Protein AF-A0A834ZSM8-F1 (afdb_monomer)

Radius of gyration: 20.89 Å; Cα contacts (8 Å, |Δi|>4): 454; chains: 1; bounding box: 54×62×53 Å

Secondary structure (DSSP, 8-state):
--------------TT---EE--SS--EEPPPHHHHT-TT--EEE--SSEEEEPPPS---TT--EEE--SSEEEEPPPTT--TT-EEE--SSEE---HHHHHHSTTGGGGSTT--SS-SS--BS---EEETS--EE-TT-PEEEEE-----SEEEEE-TTSSEEEEEE---TT-SS--SEEE--SPPTT-S-GGGGSEEE--SSEEEEEE-SBPSS-----------SSPPGGG--GGGG-------EETTTEE----

Sequence (258 aa):
MHTLVISFLHLYFSLIYFCRDLSFNNLTGPIPSSLINLVYLSHLFLGNNSLSGTLPSQKSPTLLNIDLSYNELSGIFPSWVTPNSQWNLVGNNFIFDSSNISVLPGLNCLQKNFPCNRDYPLYANFSIKCGGKDMRSSEGVMFEADNSTLGPASYYLVNSDKWAVSNVGLFADRSHVAYIETTFAQIDNTLNSEFFQTSRLSPGSLRYYGLGLQNGFYTVNLYFAETRFDDRSSLTWQSLGRRVFDIYIQVSNKICQD

Foldseek 3Di:
DDDDDPPDPDPCPVPLPPPAAPAQDADEEADDQCVQQPQSAQEHHHAHYAYEEEDDLDGHPNHQAYEHAQYAYEEEDHPVQAAPRNYAHFAYHYDDDPVVCVGPPPSCQRYHPRPPLPPAQPDADAAALACADWDADPVRDIHHYPVDFHDAFDKDQDPVNFKIKTAHDDDPPDPDDDQKDAAPDQDPPDPPSVSVRIHGHHPPDMDMGGHSHDPDDDDDDDDDDDRFADDVVVVDPSNVDDDDDWDDDPPPDTDDDD

Nearest PDB structures (foldseek):
  8ikw-assembly1_A  TM=8.526E-01  e=2.674E-03  Phaseolus vulgaris
  5y9w-assembly1_A  TM=7.772E-01  e=3.352E-03  Arabidopsis thaliana
  5xjx-assembly4_D  TM=8.083E-01  e=4.978E-03  Arabidopsis thaliana
  6s6q-assembly2_B  TM=6.244E-01  e=1.726E-02  Arabidopsis thaliana
  5xjo-assembly2_D  TM=5.378E-01  e=8.760E-03  Arabidopsis thaliana

pLDDT: mean 82.23, std 17.95, range [23.41, 98.25]

InterPro domains:
  IPR001611 Leucine-rich repeat [PF00560] (21-38)
  IPR001611 Leucine-rich repeat [PF00560] (63-81)
  IPR021720 Malectin domain [PF11721] (126-251)
  IPR032675 Leucine-rich repeat domain superfamily [G3DSA:3.80.10.10] (12-98)
  IPR051824 LRR Receptor-Like Ser/Thr Protein Kinase [PTHR48006] (21-255)

Solvent-accessible surface area (backbone atoms only — not comparable to full-atom values): 15655 Å² total; per-residue (Å²): 140,78,85,81,81,80,77,77,75,78,79,71,68,60,92,79,67,70,73,49,71,56,44,73,43,86,51,63,50,61,67,58,52,72,68,53,46,32,74,85,36,39,46,41,31,45,23,40,28,49,30,26,52,52,69,52,81,61,62,22,91,51,47,61,32,36,24,49,22,36,27,52,31,26,51,64,82,39,85,84,71,46,66,90,58,36,49,19,64,42,32,17,55,63,56,80,53,83,68,50,46,72,45,44,66,60,45,71,42,39,23,54,88,42,72,46,54,72,93,54,59,80,32,93,75,86,45,71,26,50,31,24,62,68,43,68,46,97,86,67,51,66,21,44,52,37,64,74,92,64,54,49,9,20,66,49,61,43,95,82,64,45,37,34,41,36,33,27,40,69,68,94,86,52,95,72,86,70,42,53,47,77,44,86,70,84,50,79,100,53,96,56,42,76,70,63,28,26,34,56,54,59,77,64,42,75,45,78,43,79,40,22,58,53,93,75,91,78,88,86,86,83,88,85,80,83,80,80,52,51,58,64,88,70,72,44,85,57,22,71,64,80,89,84,82,79,49,72,58,89,90,75,54,78,76,62,86,136

Mean predicted aligned error: 8.62 Å

Organism: Tetracentron sinense (NCBI:txid13715)

Structure (mmCIF, N/CA/C/O backbone):
data_AF-A0A834ZSM8-F1
#
_entry.id   AF-A0A834ZSM8-F1
#
loop_
_atom_site.group_PDB
_atom_site.id
_atom_site.type_symbol
_atom_site.label_atom_id
_atom_site.label_alt_id
_atom_site.label_comp_id
_atom_site.label_asym_id
_atom_site.label_entity_id
_atom_site.label_seq_id
_atom_site.pdbx_PDB_ins_code
_atom_site.Cartn_x
_atom_site.Cartn_y
_atom_site.Cartn_z
_atom_site.occupancy
_atom_site.B_iso_or_equiv
_atom_site.auth_seq_id
_atom_site.auth_comp_id
_atom_site.auth_asym_id
_atom_site.auth_atom_id
_atom_site.pdbx_PDB_model_num
ATOM 1 N N . MET A 1 1 ? -32.635 38.327 -28.577 1.00 29.52 1 MET A N 1
ATOM 2 C CA . MET A 1 1 ? -32.718 38.641 -27.131 1.00 29.52 1 MET A CA 1
ATOM 3 C C . MET A 1 1 ? -33.158 37.372 -26.417 1.00 29.52 1 MET A C 1
ATOM 5 O O . MET A 1 1 ? -34.161 36.832 -26.839 1.00 29.52 1 MET A O 1
ATOM 9 N N . HIS A 1 2 ? -32.491 36.785 -25.432 1.00 27.58 2 HIS A N 1
ATOM 10 C CA . HIS A 1 2 ? -31.204 37.033 -24.800 1.00 27.58 2 HIS A CA 1
ATOM 11 C C . HIS A 1 2 ? -30.516 35.679 -24.571 1.00 27.58 2 HIS A C 1
ATOM 13 O O . HIS A 1 2 ? -31.152 34.682 -24.250 1.00 27.58 2 HIS A O 1
ATOM 19 N N . THR A 1 3 ? -29.209 35.716 -24.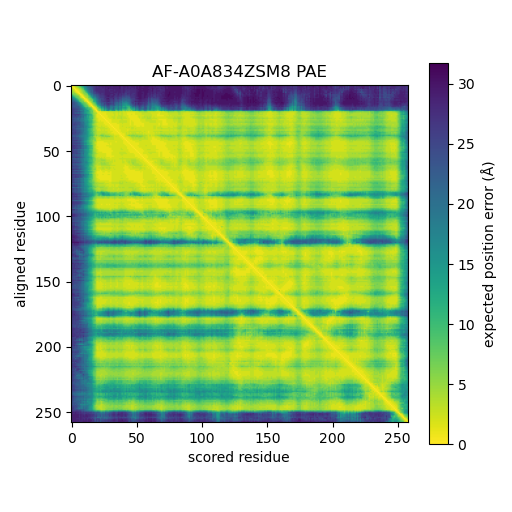787 1.00 24.36 3 THR A N 1
ATOM 20 C CA . THR A 1 3 ? -28.131 34.825 -24.369 1.00 24.36 3 THR A CA 1
ATOM 21 C C . THR A 1 3 ? -28.458 33.920 -23.176 1.00 24.36 3 THR A C 1
ATOM 23 O O . THR A 1 3 ? -28.632 34.399 -22.058 1.00 24.36 3 THR A O 1
ATOM 26 N N . LEU A 1 4 ? -28.440 32.604 -23.404 1.00 23.41 4 LEU A N 1
ATOM 27 C CA . LEU A 1 4 ? -28.218 31.626 -22.344 1.00 23.41 4 LEU A CA 1
ATOM 28 C C . LEU A 1 4 ? -26.711 31.607 -22.067 1.00 23.41 4 LEU A C 1
ATOM 30 O O . LEU A 1 4 ? -25.915 31.151 -22.889 1.00 23.41 4 LEU A O 1
ATOM 34 N N . VAL A 1 5 ? -26.322 32.183 -20.935 1.00 25.44 5 VAL A N 1
ATOM 35 C CA . VAL A 1 5 ? -24.951 32.143 -20.429 1.00 25.44 5 VAL A CA 1
ATOM 36 C C . VAL A 1 5 ? -24.689 30.721 -19.941 1.00 25.44 5 VAL A C 1
ATOM 38 O O . VAL A 1 5 ? -25.165 30.319 -18.883 1.00 25.44 5 VAL A O 1
ATOM 41 N N . ILE A 1 6 ? -23.936 29.952 -20.726 1.00 28.02 6 ILE A N 1
ATOM 42 C CA . ILE A 1 6 ? -23.285 28.727 -20.260 1.00 28.02 6 ILE A CA 1
ATOM 43 C C . ILE A 1 6 ? -22.149 29.187 -19.346 1.00 28.02 6 ILE A C 1
ATOM 45 O O . ILE A 1 6 ? -21.068 29.553 -19.809 1.00 28.02 6 ILE A O 1
ATOM 49 N N . SER A 1 7 ? -22.402 29.232 -18.039 1.00 27.80 7 SER A N 1
ATOM 50 C CA . SER A 1 7 ? -21.330 29.377 -17.062 1.00 27.80 7 SER A CA 1
ATOM 51 C C . SER A 1 7 ? -20.586 28.049 -16.985 1.00 27.80 7 SER A C 1
ATOM 53 O O . SER A 1 7 ? -21.050 27.089 -16.370 1.00 27.80 7 SER A O 1
ATOM 55 N N . PHE A 1 8 ? -19.437 28.013 -17.654 1.00 28.77 8 PHE A N 1
ATOM 56 C CA . PHE A 1 8 ? -18.370 27.044 -17.461 1.00 28.77 8 PHE A CA 1
ATOM 57 C C . PHE A 1 8 ? -18.115 26.840 -15.961 1.00 28.77 8 PHE A C 1
ATOM 59 O O . PHE A 1 8 ? -17.457 27.668 -15.328 1.00 28.77 8 PHE A O 1
ATOM 66 N N . LEU A 1 9 ? -18.578 25.725 -15.390 1.00 31.20 9 LEU A N 1
ATOM 67 C CA . LEU A 1 9 ? -17.904 25.198 -14.213 1.00 31.20 9 LEU A CA 1
ATOM 68 C C . LEU A 1 9 ? -16.555 24.694 -14.724 1.00 31.20 9 LEU A C 1
ATOM 70 O O . LEU A 1 9 ? -16.501 23.798 -15.564 1.00 31.20 9 LEU A O 1
ATOM 74 N N . HIS A 1 10 ? -15.496 25.373 -14.296 1.00 30.05 10 HIS A N 1
ATOM 75 C CA . HIS A 1 10 ? -14.097 25.103 -14.593 1.00 30.05 10 HIS A CA 1
ATOM 76 C C . HIS A 1 10 ? -13.759 23.602 -14.488 1.00 30.05 10 HIS A C 1
ATOM 78 O O . HIS A 1 10 ? -13.227 23.133 -13.488 1.00 30.05 10 HIS A O 1
ATOM 84 N N . LEU A 1 11 ? -13.931 22.867 -15.585 1.00 31.97 11 LEU A N 1
ATOM 85 C CA . LEU A 1 11 ? -13.040 21.778 -15.965 1.00 31.97 11 LEU A CA 1
ATOM 86 C C . LEU A 1 11 ? -11.734 22.410 -16.466 1.00 31.97 11 LEU A C 1
ATOM 88 O O . LEU A 1 11 ? -11.296 22.170 -17.584 1.00 31.97 11 LEU A O 1
ATOM 92 N N . TYR A 1 12 ? -11.075 23.204 -15.617 1.00 29.00 12 TYR A N 1
ATOM 93 C CA . TYR A 1 12 ? -9.620 23.241 -15.643 1.00 29.00 12 TYR A CA 1
ATOM 94 C C . TYR A 1 12 ? -9.165 21.938 -14.981 1.00 29.00 12 TYR A C 1
ATOM 96 O O . TYR A 1 12 ? -8.596 21.922 -13.893 1.00 29.00 12 TYR A O 1
ATOM 104 N N . PHE A 1 13 ? -9.419 20.817 -15.667 1.00 36.38 13 PHE A N 1
ATOM 105 C CA . PHE A 1 13 ? -8.439 19.747 -15.657 1.00 36.38 13 PHE A CA 1
ATOM 106 C C . PHE A 1 13 ? -7.173 20.423 -16.154 1.00 36.38 13 PHE A C 1
ATOM 108 O O . PHE A 1 13 ? -7.021 20.695 -17.343 1.00 36.38 13 PHE A O 1
ATOM 115 N N . SER A 1 14 ? -6.312 20.811 -15.219 1.00 36.06 14 SER A N 1
ATOM 116 C CA . SER A 1 14 ? -4.945 21.147 -15.547 1.00 36.06 14 SER A CA 1
ATOM 117 C C . SER A 1 14 ? -4.413 19.963 -16.349 1.00 36.06 14 SER A C 1
ATOM 119 O O . SER A 1 14 ? -4.145 18.891 -15.806 1.00 36.06 14 SER A O 1
ATOM 121 N N . LEU A 1 15 ? -4.284 20.166 -17.660 1.00 36.81 15 LEU A N 1
ATOM 122 C CA . LEU A 1 15 ? -3.657 19.279 -18.642 1.00 36.81 15 LEU A CA 1
ATOM 123 C C . LEU A 1 15 ? -2.149 19.078 -18.359 1.00 36.81 15 LEU A C 1
ATOM 125 O O . LEU A 1 15 ? -1.386 18.720 -19.249 1.00 36.81 15 LEU A O 1
ATOM 129 N N . ILE A 1 16 ? -1.714 19.311 -17.117 1.00 41.22 16 ILE A N 1
ATOM 130 C CA . ILE A 1 16 ? -0.354 19.144 -16.605 1.00 41.22 16 ILE A CA 1
ATOM 131 C C . ILE A 1 16 ? -0.295 18.005 -15.560 1.00 41.22 16 ILE A C 1
ATOM 133 O O . ILE A 1 16 ? 0.790 17.522 -15.255 1.00 41.22 16 ILE A O 1
ATOM 137 N N . TYR A 1 17 ? -1.429 17.469 -15.085 1.00 44.47 17 TYR A N 1
ATOM 138 C CA . TYR A 1 17 ? -1.452 16.246 -14.267 1.00 44.47 17 TYR A CA 1
ATOM 139 C C . TYR A 1 17 ? -1.791 15.033 -15.133 1.00 44.47 17 TYR A C 1
ATOM 141 O O . TYR A 1 17 ? -2.933 14.584 -15.192 1.00 44.47 17 TYR A O 1
ATOM 149 N N . PHE A 1 18 ? -0.791 14.485 -15.821 1.00 47.66 18 PHE A N 1
ATOM 150 C CA . PHE A 1 18 ? -0.920 13.197 -16.504 1.00 47.66 18 PHE A CA 1
ATOM 151 C C . PHE A 1 18 ? -0.952 12.067 -15.451 1.00 47.66 18 PHE A C 1
ATOM 153 O O . PHE A 1 18 ? 0.006 11.316 -15.291 1.00 47.66 18 PHE A O 1
ATOM 160 N N . CYS A 1 19 ? -2.037 11.968 -14.677 1.00 52.38 19 CYS A N 1
ATOM 161 C CA . CYS A 1 19 ? -2.279 10.847 -13.773 1.00 52.38 19 CYS A CA 1
ATOM 162 C C . CYS A 1 19 ? -2.660 9.619 -14.619 1.00 52.38 19 CYS A C 1
ATOM 164 O O . CYS A 1 19 ? -3.803 9.493 -15.054 1.00 52.38 19 CYS A O 1
ATOM 166 N N . ARG A 1 20 ? -1.695 8.735 -14.918 1.00 74.81 20 ARG A N 1
ATOM 167 C CA . ARG A 1 20 ? -1.953 7.407 -15.514 1.00 74.81 20 ARG A CA 1
ATOM 168 C C . ARG A 1 20 ? -2.229 6.409 -14.400 1.00 74.81 20 ARG A C 1
ATOM 170 O O . ARG A 1 20 ? -1.399 5.540 -14.134 1.00 74.81 20 ARG A O 1
ATOM 177 N N . ASP A 1 21 ? -3.371 6.556 -13.743 1.00 86.50 21 ASP A N 1
ATOM 178 C CA . ASP A 1 21 ? -3.918 5.425 -13.008 1.00 86.50 21 ASP A CA 1
ATOM 179 C C . ASP A 1 21 ? -4.622 4.496 -14.000 1.00 86.50 21 ASP A C 1
ATOM 181 O O . ASP A 1 21 ? -5.656 4.833 -14.572 1.00 86.50 21 ASP A O 1
ATOM 185 N N . LEU A 1 22 ? -3.983 3.363 -14.276 1.00 91.31 22 LEU A N 1
ATOM 186 C CA . LEU A 1 22 ? -4.507 2.263 -15.084 1.00 91.31 22 LEU A CA 1
ATOM 187 C C . LEU A 1 22 ? -4.656 1.004 -14.219 1.00 91.31 22 LEU A C 1
ATOM 189 O O . LEU A 1 22 ? -4.637 -0.121 -14.730 1.00 91.31 22 LEU A O 1
ATOM 193 N N . SER A 1 23 ? -4.765 1.179 -12.903 1.00 91.56 23 SER A N 1
ATOM 194 C CA . SER A 1 23 ? -4.955 0.077 -11.969 1.00 91.56 23 SER A CA 1
ATOM 195 C C . SER A 1 23 ? -6.312 -0.595 -12.185 1.00 91.56 23 SER A C 1
ATOM 197 O O . SER A 1 23 ? -7.221 0.004 -12.758 1.00 91.56 23 SER A O 1
ATOM 199 N N . PHE A 1 24 ? -6.462 -1.836 -11.722 1.00 91.25 24 PHE A N 1
ATOM 200 C CA . PHE A 1 24 ? -7.717 -2.601 -11.804 1.00 91.25 24 PHE A CA 1
ATOM 201 C C . PHE A 1 24 ? -8.230 -2.788 -13.238 1.00 91.25 24 PHE A C 1
ATOM 203 O O . PHE A 1 24 ? -9.426 -2.696 -13.513 1.00 91.25 24 PHE A O 1
ATOM 210 N N . ASN A 1 25 ? -7.311 -3.062 -14.159 1.00 91.25 25 ASN A N 1
ATOM 211 C CA . ASN A 1 25 ? -7.624 -3.427 -15.534 1.00 91.25 25 ASN A CA 1
ATOM 212 C C . ASN A 1 25 ? -7.155 -4.864 -15.807 1.00 91.25 25 ASN A C 1
ATOM 214 O O . ASN A 1 25 ? -6.632 -5.555 -14.937 1.00 91.25 25 ASN A O 1
ATOM 218 N N . ASN A 1 26 ? -7.351 -5.332 -17.038 1.00 94.81 26 ASN A N 1
ATOM 219 C CA . ASN A 1 26 ? -6.860 -6.635 -17.483 1.00 94.81 26 ASN A CA 1
ATOM 220 C C . ASN A 1 26 ? -5.654 -6.484 -18.426 1.00 94.81 26 ASN A C 1
ATOM 222 O O . ASN A 1 26 ? -5.559 -7.173 -19.443 1.00 94.81 26 ASN A O 1
ATOM 226 N N . LEU A 1 27 ? -4.772 -5.514 -18.151 1.00 95.69 27 LEU A N 1
A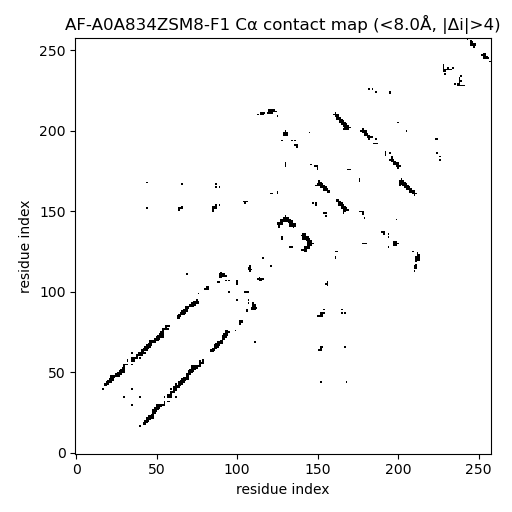TOM 227 C CA . LEU A 1 27 ? -3.575 -5.293 -18.962 1.00 95.69 27 LEU A CA 1
ATOM 228 C C . LEU A 1 27 ? -2.625 -6.481 -18.804 1.00 95.69 27 LEU A C 1
ATOM 230 O O . LEU A 1 27 ? -2.423 -6.980 -17.701 1.00 95.69 27 LEU A O 1
ATOM 234 N N . THR A 1 28 ? -2.037 -6.923 -19.912 1.00 97.94 28 THR A N 1
ATOM 235 C CA . THR A 1 28 ? -1.152 -8.093 -19.974 1.00 97.94 28 THR A CA 1
ATOM 236 C C . THR A 1 28 ? 0.161 -7.749 -20.670 1.00 97.94 28 THR A C 1
ATOM 238 O O . THR A 1 28 ? 0.306 -6.681 -21.269 1.00 97.94 28 THR A O 1
ATOM 241 N N . GLY A 1 29 ? 1.121 -8.672 -20.610 1.00 97.62 29 GLY A N 1
ATOM 242 C CA . GLY A 1 29 ? 2.422 -8.517 -21.258 1.00 97.62 29 GLY A CA 1
ATOM 243 C C . GLY A 1 29 ? 3.412 -7.687 -20.433 1.00 97.62 29 GLY A C 1
ATOM 244 O O . GLY A 1 29 ? 3.138 -7.362 -19.276 1.00 97.62 29 GLY A O 1
ATOM 245 N N . PRO A 1 30 ? 4.609 -7.412 -20.976 1.00 97.94 30 PRO A N 1
ATOM 246 C CA . PRO A 1 30 ? 5.648 -6.675 -20.270 1.00 97.94 30 PRO A CA 1
ATOM 247 C C . PRO A 1 30 ? 5.351 -5.185 -20.170 1.00 97.94 30 PRO A C 1
ATOM 249 O O . PRO A 1 30 ? 4.716 -4.605 -21.050 1.00 97.94 30 PRO A O 1
ATOM 252 N N . ILE A 1 31 ? 5.881 -4.542 -19.126 1.00 96.00 31 ILE A N 1
ATOM 253 C CA . ILE A 1 31 ? 5.846 -3.083 -19.031 1.00 96.00 31 ILE A CA 1
ATOM 254 C C . ILE A 1 31 ? 6.790 -2.512 -20.099 1.00 96.00 31 ILE A C 1
ATOM 256 O O . ILE A 1 31 ? 8.000 -2.750 -20.034 1.00 96.00 31 ILE A O 1
ATOM 260 N N . PRO A 1 32 ? 6.286 -1.745 -21.081 1.00 93.75 32 PRO A N 1
ATOM 261 C CA . PRO A 1 32 ? 7.137 -1.195 -22.123 1.00 93.75 32 PRO A CA 1
ATOM 262 C C . PRO A 1 32 ? 8.073 -0.136 -21.533 1.00 93.75 32 PRO A C 1
ATOM 264 O O . PRO A 1 32 ? 7.642 0.766 -20.810 1.00 93.75 32 PRO A O 1
ATOM 267 N N . SER A 1 33 ? 9.360 -0.200 -21.881 1.00 92.19 33 SER A N 1
ATOM 268 C CA . SER A 1 33 ? 10.367 0.767 -21.415 1.00 92.19 33 SER A CA 1
ATOM 269 C C . SER A 1 33 ? 10.014 2.208 -21.793 1.00 92.19 33 SER A C 1
ATOM 271 O O . SER A 1 33 ? 10.292 3.133 -21.034 1.00 92.19 33 SER A O 1
ATOM 273 N N . SER A 1 34 ? 9.329 2.399 -22.923 1.00 90.56 34 SER A N 1
ATOM 274 C CA . SER A 1 34 ? 8.834 3.701 -23.372 1.00 90.56 34 SER A CA 1
ATOM 275 C C . SER A 1 34 ? 7.849 4.348 -22.398 1.00 90.56 34 SER A C 1
ATOM 277 O O . SER A 1 34 ? 7.823 5.570 -22.329 1.00 90.56 34 SER A O 1
ATOM 279 N N . LEU A 1 35 ? 7.076 3.569 -21.629 1.00 89.62 35 LEU A N 1
ATOM 280 C CA . LEU A 1 35 ? 6.128 4.089 -20.639 1.00 89.62 35 LEU A CA 1
ATOM 281 C C . LEU A 1 35 ? 6.843 4.587 -19.378 1.00 89.62 35 LEU A C 1
ATOM 283 O O . LEU A 1 35 ? 6.553 5.679 -18.897 1.00 89.62 35 LEU A O 1
ATOM 287 N N . ILE A 1 36 ? 7.794 3.808 -18.858 1.00 88.56 36 ILE A N 1
ATOM 288 C CA . ILE A 1 36 ? 8.531 4.155 -17.630 1.00 88.56 36 ILE A CA 1
ATOM 289 C C . ILE A 1 36 ? 9.562 5.274 -17.886 1.00 88.56 36 ILE A C 1
ATOM 291 O O . ILE A 1 36 ? 9.894 6.039 -16.977 1.00 88.56 36 ILE A O 1
ATOM 295 N N . ASN A 1 37 ? 10.027 5.430 -19.128 1.00 88.94 37 ASN A N 1
ATOM 296 C CA . ASN A 1 37 ? 10.976 6.474 -19.525 1.00 88.94 37 ASN A CA 1
ATOM 297 C C . ASN A 1 37 ? 10.315 7.789 -19.981 1.00 88.94 37 ASN A C 1
ATOM 299 O O . ASN A 1 37 ? 11.011 8.677 -20.475 1.00 88.94 37 ASN A O 1
ATOM 303 N N . LEU A 1 38 ? 8.995 7.949 -19.828 1.00 88.38 38 LEU A N 1
ATOM 304 C CA . LEU A 1 38 ? 8.319 9.199 -20.181 1.00 88.38 38 LEU A CA 1
ATOM 305 C C . LEU A 1 38 ? 8.820 10.363 -19.310 1.00 88.38 38 LEU A C 1
ATOM 307 O O . LEU A 1 38 ? 8.644 10.374 -18.094 1.00 88.38 38 LEU A O 1
ATOM 311 N N . VAL A 1 39 ? 9.396 11.377 -19.963 1.00 85.25 39 VAL A N 1
ATOM 312 C CA . VAL A 1 39 ? 10.100 12.509 -19.327 1.00 85.25 39 VAL A CA 1
A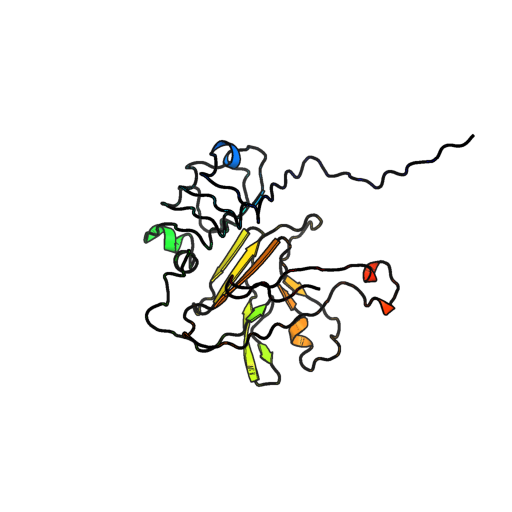TOM 313 C C . VAL A 1 39 ? 9.225 13.302 -18.351 1.00 85.25 39 VAL A C 1
ATOM 315 O O . VAL A 1 39 ? 9.734 13.839 -17.372 1.00 85.25 39 VAL A O 1
ATOM 318 N N . TYR A 1 40 ? 7.913 13.351 -18.572 1.00 83.81 40 TYR A N 1
ATOM 319 C CA . TYR A 1 40 ? 6.983 14.136 -17.752 1.00 83.81 40 TYR A CA 1
ATOM 320 C C . TYR A 1 40 ? 6.094 13.286 -16.838 1.00 83.81 40 TYR A C 1
ATOM 322 O O . TYR A 1 40 ? 5.162 13.807 -16.233 1.00 83.81 40 TYR A O 1
ATOM 330 N N . LEU A 1 41 ? 6.347 11.978 -16.744 1.00 85.44 41 LEU A N 1
ATOM 331 C CA . LEU A 1 41 ? 5.550 11.093 -15.904 1.00 85.44 41 LEU A CA 1
ATOM 332 C C . LEU A 1 41 ? 6.099 11.093 -14.474 1.00 85.44 41 LEU A C 1
ATOM 334 O O . LEU A 1 41 ? 7.184 10.572 -14.232 1.00 85.44 41 LEU A O 1
ATOM 338 N N . SER A 1 42 ? 5.338 11.654 -13.532 1.00 88.06 42 SER A N 1
ATOM 339 C CA . SER A 1 42 ? 5.699 11.684 -12.107 1.00 88.06 42 SER A CA 1
ATOM 340 C C . SER A 1 42 ? 5.081 10.553 -11.288 1.00 88.06 42 SER A C 1
ATOM 342 O O . SER A 1 42 ? 5.677 10.109 -10.302 1.00 88.06 42 SER A O 1
ATOM 344 N N . HIS A 1 43 ? 3.914 10.063 -11.709 1.00 88.56 43 HIS A N 1
ATOM 345 C CA . HIS A 1 43 ? 3.157 9.018 -11.026 1.00 88.56 43 HIS A CA 1
ATOM 346 C C . HIS A 1 43 ? 2.644 7.995 -12.037 1.00 88.56 43 HIS A C 1
ATOM 348 O O . HIS A 1 43 ? 2.112 8.364 -13.086 1.00 88.56 43 HIS A O 1
ATOM 354 N N . LEU A 1 44 ? 2.790 6.715 -11.710 1.00 92.19 44 LEU A N 1
ATOM 355 C CA . LEU A 1 44 ? 2.319 5.610 -12.533 1.00 92.19 44 LEU A CA 1
ATOM 356 C C . LEU A 1 44 ? 1.677 4.549 -11.641 1.00 92.19 44 LEU A C 1
ATOM 358 O O . LEU A 1 44 ? 2.368 3.921 -10.842 1.00 92.19 44 LEU A O 1
ATOM 362 N N . PHE A 1 45 ? 0.374 4.330 -11.794 1.00 94.06 45 PHE A N 1
ATOM 363 C CA . PHE A 1 45 ? -0.341 3.290 -11.059 1.00 94.06 45 PHE A CA 1
ATOM 364 C C . PHE A 1 45 ? -0.837 2.243 -12.055 1.00 94.06 45 PHE A C 1
ATOM 366 O O . PHE A 1 45 ? -1.643 2.533 -12.935 1.00 94.06 45 PHE A O 1
ATOM 373 N N . LEU A 1 46 ? -0.281 1.038 -11.967 1.00 95.81 46 LEU A N 1
ATOM 374 C CA . LEU A 1 46 ? -0.600 -0.123 -12.803 1.00 95.81 46 LEU A CA 1
ATOM 375 C C . LEU A 1 46 ? -1.010 -1.322 -11.938 1.00 95.81 46 LEU A C 1
ATOM 377 O O . LEU A 1 46 ? -0.945 -2.468 -12.396 1.00 95.81 46 LEU A O 1
ATOM 381 N N . GLY A 1 47 ? -1.378 -1.092 -10.678 1.00 95.44 47 GLY A N 1
ATOM 382 C CA . GLY A 1 47 ? -1.664 -2.177 -9.755 1.00 95.44 47 GLY A CA 1
ATOM 383 C C . GLY A 1 47 ? -2.889 -2.985 -10.182 1.00 95.44 47 GLY A C 1
ATOM 384 O O . GLY A 1 47 ? -3.790 -2.458 -10.822 1.00 95.44 47 GLY A O 1
ATOM 385 N N . ASN A 1 48 ? -2.985 -4.254 -9.793 1.00 94.88 48 ASN A N 1
ATOM 386 C CA . ASN A 1 48 ? -4.136 -5.116 -10.114 1.00 94.88 48 ASN A CA 1
ATOM 387 C C . ASN A 1 48 ? -4.360 -5.222 -11.621 1.00 94.88 48 ASN A C 1
ATOM 389 O O . ASN A 1 48 ? -5.401 -4.831 -12.145 1.00 94.88 48 ASN A O 1
ATOM 393 N N . ASN A 1 49 ? -3.342 -5.727 -12.301 1.00 96.31 49 ASN A N 1
ATOM 394 C CA . ASN A 1 49 ? -3.382 -6.102 -13.705 1.00 96.31 49 ASN A CA 1
ATOM 395 C C . ASN A 1 49 ? -2.773 -7.510 -13.843 1.00 96.31 49 ASN A C 1
ATOM 397 O O . ASN A 1 49 ? -2.529 -8.206 -12.859 1.00 96.31 49 ASN A O 1
ATOM 401 N N . SER A 1 50 ? -2.542 -7.957 -15.072 1.00 97.62 50 SER A N 1
ATOM 402 C CA . SER A 1 50 ? -1.867 -9.219 -15.400 1.00 97.62 50 SER A CA 1
ATOM 403 C C . SER A 1 50 ? -0.546 -8.964 -16.142 1.00 97.62 50 SER A C 1
ATOM 405 O O . SER A 1 50 ? -0.165 -9.716 -17.044 1.00 97.62 50 SER A O 1
ATOM 407 N N . LEU A 1 51 ? 0.147 -7.867 -15.812 1.00 98.25 51 LEU A N 1
ATOM 408 C CA . LEU A 1 51 ? 1.436 -7.519 -16.415 1.00 98.25 51 LEU A CA 1
ATOM 409 C C . LEU A 1 51 ? 2.495 -8.536 -15.992 1.00 98.25 51 LEU A C 1
ATOM 411 O O . LEU A 1 51 ? 2.531 -8.956 -14.844 1.00 98.25 51 LEU A O 1
ATOM 415 N N . SER A 1 52 ? 3.379 -8.916 -16.904 1.00 98.25 52 SER A N 1
ATOM 416 C CA . SER A 1 52 ? 4.342 -10.012 -16.718 1.00 98.25 52 SER A CA 1
ATOM 417 C C . SER A 1 52 ? 5.765 -9.593 -17.090 1.00 98.25 52 SER A C 1
ATOM 419 O O . SER A 1 52 ? 5.976 -8.513 -17.628 1.00 98.25 52 SER A O 1
ATOM 421 N N . GLY A 1 53 ? 6.756 -10.450 -16.854 1.00 97.56 53 GLY A N 1
ATOM 422 C CA . GLY A 1 53 ? 8.150 -10.168 -17.218 1.00 97.56 53 GLY A CA 1
ATOM 423 C C . GLY A 1 53 ? 8.873 -9.267 -16.214 1.00 97.56 53 GLY A C 1
ATOM 424 O O . GLY A 1 53 ? 8.437 -9.121 -15.074 1.00 97.56 53 GLY A O 1
ATOM 425 N N . THR A 1 54 ? 10.018 -8.713 -16.617 1.00 97.38 54 THR A N 1
ATOM 426 C CA . THR A 1 54 ? 10.923 -7.974 -15.723 1.00 97.38 54 THR A CA 1
ATOM 427 C C . THR A 1 54 ? 10.676 -6.471 -15.734 1.00 97.38 54 THR A C 1
ATOM 429 O O . THR A 1 54 ? 10.172 -5.910 -16.708 1.00 97.38 54 THR A O 1
ATOM 432 N N . LEU A 1 55 ? 11.109 -5.788 -14.673 1.00 95.94 55 LEU A N 1
ATOM 433 C CA . LEU A 1 55 ? 11.151 -4.326 -14.646 1.00 95.94 55 LEU A CA 1
ATOM 434 C C . LEU A 1 55 ? 12.176 -3.799 -15.673 1.00 95.94 55 LEU A C 1
ATOM 436 O O . LEU A 1 55 ? 13.267 -4.367 -15.782 1.00 95.94 55 LEU A O 1
ATOM 440 N N . PRO A 1 56 ? 11.876 -2.718 -16.419 1.00 95.12 56 PRO A N 1
ATOM 441 C CA . PRO A 1 56 ? 12.846 -2.089 -17.310 1.00 95.12 56 PRO A CA 1
ATOM 442 C C . PRO A 1 56 ? 14.109 -1.624 -16.573 1.00 95.12 56 PRO A C 1
ATOM 444 O O . PRO A 1 56 ? 14.047 -1.128 -15.451 1.00 95.12 56 PRO A O 1
ATOM 447 N N . SER A 1 57 ? 15.269 -1.725 -17.225 1.00 93.94 57 SER A N 1
ATOM 448 C CA . SER A 1 57 ? 16.571 -1.373 -16.629 1.00 93.94 57 SER A CA 1
ATOM 449 C C . SER A 1 57 ? 16.757 0.121 -16.356 1.00 93.94 57 SER A C 1
ATOM 451 O O . SER A 1 57 ? 17.642 0.508 -15.596 1.00 93.94 57 SER A O 1
ATOM 453 N N . GLN A 1 58 ? 15.923 0.966 -16.960 1.00 91.38 58 GLN A N 1
ATOM 454 C CA . GLN A 1 58 ? 15.956 2.415 -16.824 1.00 91.38 58 GLN A CA 1
ATOM 455 C C . GLN A 1 58 ? 14.581 2.941 -16.433 1.00 91.38 58 GLN A C 1
ATOM 457 O O . GLN A 1 58 ? 13.559 2.309 -16.711 1.00 91.38 58 GLN A O 1
ATOM 462 N N . LYS A 1 59 ? 14.585 4.116 -15.803 1.00 90.31 59 LYS A N 1
ATOM 463 C CA . LYS A 1 59 ? 13.379 4.881 -15.525 1.00 90.31 59 LYS A CA 1
ATOM 464 C C . LYS A 1 59 ? 13.577 6.359 -15.788 1.00 90.31 59 LYS A C 1
ATOM 466 O O . LYS A 1 59 ? 14.702 6.858 -15.719 1.00 90.31 59 LYS A O 1
ATOM 471 N N . SER A 1 60 ? 12.473 7.072 -15.981 1.00 90.12 60 SER A N 1
ATOM 472 C CA . SER A 1 60 ? 12.504 8.528 -15.975 1.00 90.12 60 SER A CA 1
ATOM 473 C C . SER A 1 60 ? 13.004 9.064 -14.618 1.00 90.12 60 SER A C 1
ATOM 475 O O . SER A 1 60 ? 12.593 8.571 -13.555 1.00 90.12 60 SER A O 1
ATOM 477 N N . PRO A 1 61 ? 13.872 10.094 -14.610 1.00 88.94 61 PRO A N 1
ATOM 478 C CA . PRO A 1 61 ? 14.288 10.758 -13.377 1.00 88.94 61 PRO A CA 1
ATOM 479 C C . PRO A 1 61 ? 13.131 11.494 -12.688 1.00 88.94 61 PRO A C 1
ATOM 481 O O . PRO A 1 61 ? 13.182 11.688 -11.478 1.00 88.94 61 PRO A O 1
ATOM 484 N N . THR A 1 62 ? 12.079 11.860 -13.426 1.00 89.38 62 THR A N 1
ATOM 485 C CA . THR A 1 62 ? 10.904 12.565 -12.891 1.00 89.38 62 THR A CA 1
ATOM 486 C C . THR A 1 62 ? 9.874 11.638 -12.254 1.00 89.38 62 THR A C 1
ATOM 488 O O . THR A 1 62 ? 8.983 12.124 -11.568 1.00 89.38 62 THR A O 1
ATOM 491 N N . LEU A 1 63 ? 10.002 10.320 -12.440 1.00 89.06 63 LEU A N 1
ATOM 492 C CA . LEU A 1 63 ? 9.062 9.331 -11.922 1.00 89.06 63 LEU A CA 1
ATOM 493 C C . LEU A 1 63 ? 9.333 9.061 -10.439 1.00 89.06 63 LEU A C 1
ATOM 495 O O . LEU A 1 63 ? 10.368 8.479 -10.082 1.00 89.06 63 LEU A O 1
ATOM 499 N N . LEU A 1 64 ? 8.400 9.519 -9.600 1.00 88.38 64 LEU A N 1
ATOM 500 C CA . LEU A 1 64 ? 8.499 9.553 -8.139 1.00 88.38 64 LEU A CA 1
ATOM 501 C C . LEU A 1 64 ? 7.742 8.404 -7.474 1.00 88.38 64 LEU A C 1
ATOM 503 O O . LEU A 1 64 ? 8.226 7.843 -6.492 1.00 88.38 64 LEU A O 1
ATOM 507 N N . ASN A 1 65 ? 6.556 8.071 -7.989 1.00 89.69 65 ASN A N 1
ATOM 508 C CA . ASN A 1 65 ? 5.687 7.054 -7.402 1.00 89.69 65 ASN A CA 1
ATOM 509 C C . ASN A 1 65 ? 5.291 6.024 -8.445 1.00 89.69 65 ASN A C 1
ATOM 511 O O . ASN A 1 65 ? 4.776 6.393 -9.504 1.00 89.69 65 ASN A O 1
ATOM 515 N N . ILE A 1 66 ? 5.501 4.748 -8.123 1.00 93.00 66 ILE A N 1
ATOM 516 C CA . ILE A 1 66 ? 5.070 3.651 -8.985 1.00 93.00 66 ILE A CA 1
ATOM 517 C C . ILE A 1 66 ? 4.355 2.585 -8.169 1.00 93.00 66 ILE A C 1
ATOM 519 O O . ILE A 1 66 ? 4.947 1.963 -7.291 1.00 93.00 66 ILE A O 1
ATOM 523 N N . ASP A 1 67 ? 3.098 2.327 -8.501 1.00 95.69 67 ASP A N 1
ATOM 524 C CA . ASP A 1 67 ? 2.410 1.121 -8.055 1.00 95.69 67 ASP A CA 1
ATOM 525 C C . ASP A 1 67 ? 2.386 0.092 -9.180 1.00 95.69 67 ASP A C 1
ATOM 527 O O . ASP A 1 67 ? 1.804 0.327 -10.236 1.00 95.69 67 ASP A O 1
ATOM 531 N N . LEU A 1 68 ? 3.013 -1.053 -8.936 1.00 96.88 68 LEU A N 1
ATOM 532 C CA . LEU A 1 68 ? 2.958 -2.242 -9.786 1.00 96.88 68 LEU A CA 1
ATOM 533 C C . LEU A 1 68 ? 2.402 -3.438 -9.003 1.00 96.88 68 LEU A C 1
ATOM 535 O O . LEU A 1 68 ? 2.613 -4.589 -9.395 1.00 96.88 68 LEU A O 1
ATOM 539 N N . SER A 1 69 ? 1.745 -3.193 -7.867 1.00 97.12 69 SER A N 1
ATOM 540 C CA . SER A 1 69 ? 1.286 -4.260 -6.988 1.00 97.12 69 SER A CA 1
ATOM 541 C C . SER A 1 69 ? 0.254 -5.158 -7.672 1.00 97.12 69 SER A C 1
ATOM 543 O O . SER A 1 69 ? -0.497 -4.702 -8.526 1.00 97.12 69 SER A O 1
ATOM 545 N N . TYR A 1 70 ? 0.183 -6.434 -7.299 1.00 96.00 70 TYR A N 1
ATOM 546 C CA . TYR A 1 70 ? -0.780 -7.395 -7.851 1.00 96.00 70 TYR A CA 1
ATOM 547 C C . TYR A 1 70 ? -0.707 -7.489 -9.378 1.00 96.00 70 TYR A C 1
ATOM 549 O O . TYR A 1 70 ? -1.624 -7.089 -10.093 1.00 96.00 70 TYR A O 1
ATOM 557 N N . ASN A 1 71 ? 0.423 -7.999 -9.852 1.00 98.12 71 ASN A N 1
ATOM 558 C CA . ASN A 1 71 ? 0.693 -8.341 -11.242 1.00 98.12 71 ASN A CA 1
ATOM 559 C C . ASN A 1 71 ? 1.445 -9.691 -11.273 1.00 98.12 71 ASN A C 1
ATOM 561 O O . ASN A 1 71 ? 1.604 -10.362 -10.255 1.00 98.12 71 ASN A O 1
ATOM 565 N N . GLU A 1 72 ? 1.929 -10.099 -12.441 1.00 97.88 72 GLU A N 1
ATOM 566 C CA . GLU A 1 72 ? 2.758 -11.291 -12.654 1.00 97.88 72 GLU A CA 1
ATOM 567 C C . GLU A 1 72 ? 4.232 -10.932 -12.936 1.00 97.88 72 GLU A C 1
ATOM 569 O O . GLU A 1 72 ? 4.950 -11.682 -13.608 1.00 97.88 72 GLU A O 1
ATOM 574 N N . LEU A 1 73 ? 4.704 -9.772 -12.463 1.00 98.19 73 LEU A N 1
ATOM 575 C CA . LEU A 1 73 ? 6.079 -9.321 -12.699 1.00 98.19 73 LEU A CA 1
ATOM 576 C C . LEU A 1 73 ? 7.075 -10.214 -11.958 1.00 98.19 73 LEU A C 1
ATOM 578 O O . LEU A 1 73 ? 6.775 -10.757 -10.898 1.00 98.19 73 LEU A O 1
ATOM 582 N N . SER A 1 74 ? 8.267 -10.383 -12.518 1.00 97.12 74 SER A N 1
ATOM 583 C CA . SER A 1 74 ? 9.280 -11.312 -12.013 1.00 97.12 74 SER A CA 1
ATOM 584 C C . SER A 1 74 ? 10.702 -10.837 -12.316 1.00 97.12 74 SER A C 1
ATOM 586 O O . SER A 1 74 ? 10.915 -9.768 -12.887 1.00 97.12 74 SER A O 1
ATOM 588 N N . GLY A 1 75 ? 11.691 -11.638 -11.921 1.00 94.94 75 GLY A N 1
ATOM 589 C CA . GLY A 1 75 ? 13.109 -11.348 -12.125 1.00 94.94 75 GLY A CA 1
ATOM 590 C C . GLY A 1 75 ? 13.728 -10.534 -10.991 1.00 94.94 75 GLY A C 1
ATOM 591 O O . GLY A 1 75 ? 13.192 -10.487 -9.884 1.00 94.94 75 GLY A O 1
ATOM 592 N N . ILE A 1 76 ? 14.888 -9.943 -11.275 1.00 92.88 76 ILE A N 1
ATOM 593 C CA . ILE A 1 76 ? 15.677 -9.157 -10.320 1.00 92.88 76 ILE A CA 1
ATOM 594 C C . ILE A 1 76 ? 15.303 -7.675 -10.368 1.00 92.88 76 ILE A C 1
ATOM 596 O O . ILE A 1 76 ? 14.814 -7.169 -11.382 1.00 92.88 76 ILE A O 1
ATOM 600 N N . PHE A 1 77 ? 15.580 -6.962 -9.280 1.00 92.19 77 PHE A N 1
ATOM 601 C CA . PHE A 1 77 ? 15.351 -5.525 -9.215 1.00 92.19 77 PHE A CA 1
ATOM 602 C C . PHE A 1 77 ? 16.462 -4.752 -9.949 1.00 92.19 77 PHE A C 1
ATOM 604 O O . PHE A 1 77 ? 17.646 -4.999 -9.708 1.00 92.19 77 PHE A O 1
ATOM 611 N N . PRO A 1 78 ? 16.116 -3.802 -10.833 1.00 91.56 78 PRO A N 1
ATOM 612 C CA . PRO A 1 78 ? 17.090 -2.919 -11.469 1.00 91.56 78 PRO A CA 1
ATOM 613 C C . PRO A 1 78 ? 17.682 -1.920 -10.465 1.00 91.56 78 PRO A C 1
ATOM 615 O O . PRO A 1 78 ? 17.091 -1.626 -9.429 1.00 91.56 78 PRO A O 1
ATOM 618 N N . SER A 1 79 ? 18.837 -1.339 -10.800 1.00 89.81 79 SER A N 1
ATOM 619 C CA . SER A 1 79 ? 19.622 -0.479 -9.896 1.00 89.81 79 SER A CA 1
ATOM 620 C C . SER A 1 79 ? 18.923 0.806 -9.446 1.00 89.81 79 SER A C 1
ATOM 622 O O . SER A 1 79 ? 19.336 1.417 -8.463 1.00 89.81 79 SER A O 1
ATOM 624 N N . TRP A 1 80 ? 17.874 1.234 -10.150 1.00 88.50 80 TRP A N 1
ATOM 625 C CA . TRP A 1 80 ? 17.075 2.387 -9.747 1.00 88.50 80 TRP A CA 1
ATOM 626 C C . TRP A 1 80 ? 16.101 2.076 -8.601 1.00 88.50 80 TRP A C 1
ATOM 628 O O . TRP A 1 80 ? 15.514 3.011 -8.058 1.00 88.50 80 TRP A O 1
ATOM 638 N N . VAL A 1 81 ? 15.913 0.801 -8.230 1.00 88.75 81 VAL A N 1
ATOM 639 C CA . VAL A 1 81 ? 15.170 0.397 -7.029 1.00 88.75 81 VAL A CA 1
ATOM 640 C C . VAL A 1 81 ? 16.057 0.666 -5.823 1.00 88.75 81 VAL A C 1
ATOM 642 O O . VAL A 1 81 ? 17.019 -0.055 -5.571 1.00 88.75 81 VAL A O 1
ATOM 645 N N . THR A 1 82 ? 15.742 1.717 -5.076 1.00 85.12 82 THR A N 1
ATOM 646 C CA . THR A 1 82 ? 16.543 2.159 -3.929 1.00 85.12 82 THR A CA 1
ATOM 647 C C . THR A 1 82 ? 15.720 2.189 -2.644 1.00 85.12 82 THR A C 1
ATOM 649 O O . THR A 1 82 ? 14.493 2.313 -2.704 1.00 85.12 82 THR A O 1
ATOM 652 N N . PRO A 1 83 ? 16.366 2.143 -1.463 1.00 77.12 83 PRO A N 1
ATOM 653 C CA . PRO A 1 83 ? 15.671 2.387 -0.205 1.00 77.12 83 PRO A CA 1
ATOM 654 C C . PRO A 1 83 ? 15.013 3.776 -0.242 1.00 77.12 83 PRO A C 1
ATOM 656 O O . PRO A 1 83 ? 15.597 4.718 -0.779 1.00 77.12 83 PRO A O 1
ATOM 659 N N . ASN A 1 84 ? 13.816 3.919 0.334 1.00 71.31 84 ASN A N 1
ATOM 660 C CA . ASN A 1 84 ? 12.975 5.139 0.326 1.00 71.31 84 ASN A CA 1
ATOM 661 C C . ASN A 1 84 ? 12.220 5.439 -0.977 1.00 71.31 84 ASN A C 1
ATOM 663 O O . ASN A 1 84 ? 11.489 6.429 -1.065 1.00 71.31 84 ASN A O 1
ATOM 667 N N . SER A 1 85 ? 12.344 4.573 -1.976 1.00 77.62 85 SER A N 1
ATOM 668 C CA . SER A 1 85 ? 11.476 4.580 -3.145 1.00 77.62 85 SER A CA 1
ATOM 669 C C . SER A 1 85 ? 10.009 4.378 -2.713 1.00 77.62 85 SER A C 1
ATOM 671 O O . SER A 1 85 ? 9.661 3.351 -2.141 1.00 77.62 85 SER A O 1
ATOM 673 N N . GLN A 1 86 ? 9.127 5.346 -3.005 1.00 87.00 86 GLN A N 1
ATOM 674 C CA . GLN A 1 86 ? 7.659 5.204 -2.918 1.00 87.00 86 GLN A CA 1
ATOM 675 C C . GLN A 1 86 ? 7.110 4.292 -4.028 1.00 87.00 86 GLN A C 1
ATOM 677 O O . GLN A 1 86 ? 6.513 4.755 -5.007 1.00 87.00 86 GLN A O 1
ATOM 682 N N . TRP A 1 87 ? 7.451 3.010 -3.925 1.00 90.38 87 TRP A N 1
ATOM 683 C CA . TRP A 1 87 ? 7.171 2.001 -4.929 1.00 90.38 87 TRP A CA 1
ATOM 684 C C . TRP A 1 87 ? 6.462 0.829 -4.279 1.00 90.38 87 TRP A C 1
ATOM 686 O O . TRP A 1 87 ? 6.933 0.262 -3.293 1.00 90.38 87 TRP A O 1
ATOM 696 N N . ASN A 1 88 ? 5.336 0.439 -4.856 1.00 95.06 88 ASN A N 1
ATOM 697 C CA . ASN A 1 88 ? 4.561 -0.680 -4.363 1.00 95.06 88 ASN A CA 1
ATOM 698 C C . ASN A 1 88 ? 4.672 -1.854 -5.335 1.00 95.06 88 ASN A C 1
ATOM 700 O O . ASN A 1 88 ? 4.164 -1.806 -6.452 1.00 95.06 88 ASN A O 1
ATOM 704 N N . LEU A 1 89 ? 5.374 -2.901 -4.903 1.00 95.88 89 LEU A N 1
ATOM 705 C CA . LEU A 1 89 ? 5.691 -4.092 -5.702 1.00 95.88 89 LEU A CA 1
ATOM 706 C C . LEU A 1 89 ? 5.073 -5.369 -5.103 1.00 95.88 89 LEU A C 1
ATOM 708 O O . LEU A 1 89 ? 5.421 -6.483 -5.499 1.00 95.88 89 LEU A O 1
ATOM 712 N N . VAL A 1 90 ? 4.175 -5.211 -4.128 1.00 95.81 90 VAL A N 1
ATOM 713 C CA . VAL A 1 90 ? 3.503 -6.301 -3.406 1.00 95.81 90 VAL A CA 1
ATOM 714 C C . VAL A 1 90 ? 2.697 -7.176 -4.368 1.00 95.81 90 VAL A C 1
ATOM 716 O O . VAL A 1 90 ? 2.112 -6.673 -5.316 1.00 95.81 90 VAL A O 1
ATOM 719 N N . GLY A 1 91 ? 2.630 -8.482 -4.129 1.00 95.31 91 GLY A N 1
ATOM 720 C CA . GLY A 1 91 ? 1.796 -9.402 -4.902 1.00 95.31 91 GLY A CA 1
ATOM 721 C C . GLY A 1 91 ? 2.325 -9.686 -6.308 1.00 95.31 91 GLY A C 1
ATOM 722 O O . GLY A 1 91 ? 1.529 -9.813 -7.228 1.00 95.31 91 GLY A O 1
ATOM 723 N N . ASN A 1 92 ? 3.648 -9.757 -6.472 1.00 97.38 92 ASN A N 1
ATOM 724 C CA . ASN A 1 92 ? 4.331 -10.154 -7.710 1.00 97.38 92 ASN A CA 1
ATOM 725 C C . ASN A 1 92 ? 5.163 -11.433 -7.491 1.00 97.38 92 ASN A C 1
ATOM 727 O O . ASN A 1 92 ? 5.071 -12.069 -6.442 1.00 97.38 92 ASN A O 1
ATOM 731 N N . ASN A 1 93 ? 5.975 -11.816 -8.475 1.00 96.50 93 ASN A N 1
ATOM 732 C CA . ASN A 1 93 ? 6.827 -13.006 -8.487 1.00 96.50 93 ASN A CA 1
ATOM 733 C C . ASN A 1 93 ? 8.330 -12.638 -8.558 1.00 96.50 93 ASN A C 1
ATOM 735 O O . ASN A 1 93 ? 9.096 -13.280 -9.283 1.00 96.50 93 ASN A O 1
ATOM 739 N N . PHE A 1 94 ? 8.765 -11.572 -7.874 1.00 95.62 94 PHE A N 1
ATOM 740 C CA . PHE A 1 94 ? 10.170 -11.141 -7.897 1.00 95.62 94 PHE A CA 1
ATOM 741 C C . PHE A 1 94 ? 11.101 -12.118 -7.170 1.00 95.62 94 PHE A C 1
ATOM 743 O O . PHE A 1 94 ? 10.711 -12.794 -6.217 1.00 95.62 94 PHE A O 1
ATOM 750 N N . ILE A 1 95 ? 12.358 -12.159 -7.615 1.00 91.69 95 ILE A N 1
ATOM 751 C CA . ILE A 1 95 ? 13.424 -12.964 -7.014 1.00 91.69 95 ILE A CA 1
ATOM 752 C C . ILE A 1 95 ? 14.233 -12.069 -6.076 1.00 91.69 95 ILE A C 1
ATOM 754 O O . ILE A 1 95 ? 14.613 -10.958 -6.444 1.00 91.69 95 ILE A O 1
ATOM 758 N N . PHE A 1 96 ? 14.502 -12.564 -4.870 1.00 90.00 96 PHE A N 1
ATOM 759 C CA . PHE A 1 96 ? 15.226 -11.831 -3.835 1.00 90.00 96 PHE A CA 1
ATOM 760 C C . PHE A 1 96 ? 16.590 -12.465 -3.590 1.00 90.00 96 PHE A C 1
ATOM 762 O O . PHE A 1 96 ? 16.691 -13.681 -3.428 1.00 90.00 96 PHE A O 1
ATOM 769 N N . ASP A 1 97 ? 17.614 -11.624 -3.501 1.00 84.19 97 ASP A N 1
ATOM 770 C CA . ASP A 1 97 ? 18.898 -11.958 -2.894 1.00 84.19 97 ASP A CA 1
ATOM 771 C C . ASP A 1 97 ? 19.098 -11.179 -1.577 1.00 84.19 97 ASP A C 1
ATOM 773 O O . ASP A 1 97 ? 18.236 -10.400 -1.149 1.00 84.19 97 ASP A O 1
ATOM 777 N N . SER A 1 98 ? 20.234 -11.392 -0.907 1.00 77.50 98 SER A N 1
ATOM 778 C CA . SER A 1 98 ? 20.548 -10.737 0.371 1.00 77.50 98 SER A CA 1
ATOM 779 C C . SER A 1 98 ? 20.623 -9.206 0.277 1.00 77.50 98 SER A C 1
ATOM 781 O O . SER A 1 98 ? 20.312 -8.514 1.251 1.00 77.50 98 SER A O 1
ATOM 783 N N . SER A 1 99 ? 20.993 -8.661 -0.885 1.00 77.06 99 SER A N 1
ATOM 784 C CA . SER A 1 99 ? 21.075 -7.218 -1.114 1.00 77.06 99 SER A CA 1
ATOM 785 C C . SER A 1 99 ? 19.683 -6.594 -1.231 1.00 77.06 99 SER A C 1
ATOM 787 O O . SER A 1 99 ? 19.400 -5.587 -0.581 1.00 77.06 99 SER A O 1
ATOM 789 N N . ASN A 1 100 ? 18.766 -7.228 -1.968 1.00 78.69 100 ASN A N 1
ATOM 790 C CA . ASN A 1 100 ? 17.430 -6.683 -2.214 1.00 78.69 100 ASN A CA 1
ATOM 791 C C . ASN A 1 100 ? 16.521 -6.719 -0.984 1.00 78.69 100 ASN A C 1
ATOM 793 O O . ASN A 1 100 ? 15.720 -5.804 -0.807 1.00 78.69 100 ASN A O 1
ATOM 797 N N . ILE A 1 101 ? 16.664 -7.724 -0.115 1.00 78.88 101 ILE A N 1
ATOM 798 C CA . ILE A 1 101 ? 15.908 -7.801 1.150 1.00 78.88 101 ILE A CA 1
ATOM 799 C C . ILE A 1 101 ? 16.193 -6.577 2.027 1.00 78.88 101 ILE A C 1
ATOM 801 O O . ILE A 1 101 ? 15.289 -6.044 2.664 1.00 78.88 101 ILE A O 1
ATOM 805 N N . SER A 1 102 ? 17.438 -6.098 2.016 1.00 80.06 102 SER A N 1
ATOM 806 C CA . SER A 1 102 ? 17.837 -4.910 2.776 1.00 80.06 102 SER A CA 1
ATOM 807 C C . SER A 1 102 ? 17.291 -3.619 2.153 1.00 80.06 102 SER A C 1
ATOM 809 O O . SER A 1 102 ? 17.017 -2.654 2.862 1.00 80.06 102 SER A O 1
ATOM 811 N N . VAL A 1 103 ? 17.121 -3.598 0.826 1.00 83.94 103 VAL A N 1
ATOM 812 C CA . VAL A 1 103 ? 16.598 -2.445 0.074 1.00 83.94 103 VAL A CA 1
ATOM 813 C C . VAL A 1 103 ? 15.080 -2.316 0.199 1.00 83.94 103 VAL A C 1
ATOM 815 O O . VAL A 1 103 ? 14.574 -1.200 0.317 1.00 83.94 103 VAL A O 1
ATOM 818 N N . LEU A 1 104 ? 14.362 -3.443 0.195 1.00 89.06 104 LEU A N 1
ATOM 819 C CA . LEU A 1 104 ? 12.903 -3.524 0.296 1.00 89.06 104 LEU A CA 1
ATOM 820 C C . LEU A 1 104 ? 12.500 -4.460 1.449 1.00 89.06 104 LEU A C 1
ATOM 822 O O . LEU A 1 104 ? 12.042 -5.583 1.199 1.00 89.06 104 LEU A O 1
ATOM 826 N N . PRO A 1 105 ? 12.648 -4.016 2.713 1.00 89.19 105 PRO A N 1
ATOM 827 C CA . PRO A 1 105 ? 12.356 -4.845 3.876 1.00 89.19 105 PRO A CA 1
ATOM 828 C C . PRO A 1 105 ? 10.936 -5.409 3.824 1.00 89.19 105 PRO A C 1
ATOM 830 O O . PRO A 1 105 ? 9.984 -4.693 3.506 1.00 89.19 105 PRO A O 1
ATOM 833 N N . GLY A 1 106 ? 10.800 -6.706 4.094 1.00 90.00 106 GLY A N 1
ATOM 834 C CA . GLY A 1 106 ? 9.514 -7.401 4.164 1.00 90.00 106 GLY A CA 1
ATOM 835 C C . GLY A 1 106 ? 8.821 -7.687 2.828 1.00 90.00 106 GLY A C 1
ATOM 836 O O . GLY A 1 106 ? 7.873 -8.474 2.797 1.00 90.00 106 GLY A O 1
ATOM 837 N N . LEU A 1 107 ? 9.272 -7.109 1.706 1.00 92.69 107 LEU A N 1
ATOM 838 C CA . LEU A 1 107 ? 8.606 -7.299 0.411 1.00 92.69 107 LEU A CA 1
ATOM 839 C C . LEU A 1 107 ? 8.647 -8.753 -0.064 1.00 92.69 107 LEU A C 1
ATOM 841 O O . LEU A 1 107 ? 7.707 -9.207 -0.721 1.00 92.69 107 LEU A O 1
ATOM 845 N N . ASN A 1 108 ? 9.711 -9.481 0.278 1.00 91.88 108 ASN A N 1
ATOM 846 C CA . ASN A 1 108 ? 9.846 -10.908 -0.001 1.00 91.88 108 ASN A CA 1
ATOM 847 C C . ASN A 1 108 ? 8.646 -11.691 0.550 1.00 91.88 108 ASN A C 1
ATOM 849 O O . ASN A 1 108 ? 8.110 -12.551 -0.139 1.00 91.88 108 ASN A O 1
ATOM 853 N N . CYS A 1 109 ? 8.160 -11.336 1.740 1.00 90.75 109 CYS A N 1
ATOM 854 C CA . CYS A 1 109 ? 7.008 -11.975 2.375 1.00 90.75 109 CYS A CA 1
ATOM 855 C C . CYS A 1 109 ? 5.666 -11.552 1.778 1.00 90.75 109 CYS A C 1
ATOM 857 O O . CYS A 1 109 ? 4.681 -12.275 1.902 1.00 90.75 109 CYS A O 1
ATOM 859 N N . LEU A 1 110 ? 5.645 -10.409 1.095 1.00 93.31 110 LEU A N 1
ATOM 860 C CA . LEU A 1 110 ? 4.477 -9.851 0.425 1.00 93.31 110 LEU A CA 1
ATOM 861 C C . LEU A 1 110 ? 4.464 -10.148 -1.079 1.00 93.31 110 LEU A C 1
ATOM 863 O O . LEU A 1 110 ? 3.708 -9.527 -1.817 1.00 93.31 110 LEU A O 1
ATOM 867 N N . GLN A 1 111 ? 5.289 -11.078 -1.562 1.00 94.31 111 GLN A N 1
ATOM 868 C CA . GLN A 1 111 ? 5.142 -11.620 -2.911 1.00 94.31 111 GLN A CA 1
ATOM 869 C C . GLN A 1 111 ? 3.941 -12.564 -3.011 1.00 94.31 111 GLN A C 1
ATOM 871 O O . GLN A 1 111 ? 3.332 -12.964 -2.014 1.00 94.31 111 GLN A O 1
ATOM 876 N N . LYS A 1 112 ? 3.588 -12.925 -4.243 1.00 90.81 112 LYS A N 1
ATOM 877 C CA . LYS A 1 112 ? 2.502 -13.850 -4.544 1.00 90.81 112 LYS A CA 1
ATOM 878 C C . LYS A 1 112 ? 2.685 -15.159 -3.774 1.00 90.81 112 LYS A C 1
ATOM 880 O O . LYS A 1 112 ? 3.796 -15.652 -3.582 1.00 90.81 112 LYS A O 1
ATOM 885 N N . ASN A 1 113 ? 1.566 -15.713 -3.318 1.00 84.62 113 ASN A N 1
ATOM 886 C CA . ASN A 1 113 ? 1.496 -16.891 -2.451 1.00 84.62 113 ASN A CA 1
ATOM 887 C C . ASN A 1 113 ? 2.121 -16.729 -1.054 1.00 84.62 113 ASN A C 1
ATOM 889 O O . ASN A 1 113 ? 2.210 -17.738 -0.362 1.00 84.62 113 ASN A O 1
ATOM 893 N N . PHE A 1 114 ? 2.555 -15.537 -0.630 1.00 82.50 114 PHE A N 1
ATOM 894 C CA . PHE A 1 114 ? 3.078 -15.274 0.722 1.00 82.50 114 PHE A CA 1
ATOM 895 C C . PHE A 1 114 ? 4.152 -16.297 1.156 1.00 82.50 114 PHE A C 1
ATOM 897 O O . PHE A 1 114 ? 3.868 -17.249 1.887 1.00 82.50 114 PHE A O 1
ATOM 904 N N . PRO A 1 115 ? 5.392 -16.189 0.647 1.00 82.38 115 PRO A N 1
ATOM 905 C CA . PRO A 1 115 ? 6.407 -17.232 0.818 1.00 82.38 115 PRO A CA 1
ATOM 906 C C . PRO A 1 115 ? 6.978 -17.347 2.240 1.00 82.38 115 PRO A C 1
ATOM 908 O O . PRO A 1 115 ? 7.573 -18.372 2.559 1.00 82.38 115 PRO A O 1
ATOM 911 N N . CYS A 1 116 ? 6.801 -16.338 3.093 1.00 82.19 116 CYS A N 1
ATOM 912 C CA . CYS A 1 116 ? 7.292 -16.350 4.473 1.00 82.19 116 CYS A CA 1
ATOM 913 C C . CYS A 1 116 ? 6.269 -16.909 5.468 1.00 82.19 116 CYS A C 1
ATOM 915 O O . CYS A 1 116 ? 5.074 -16.950 5.184 1.00 82.19 116 CYS A O 1
ATOM 917 N N . ASN A 1 117 ? 6.744 -17.252 6.671 1.00 76.44 117 ASN A N 1
ATOM 918 C CA . ASN A 1 117 ? 5.920 -17.625 7.829 1.00 76.44 117 ASN A CA 1
ATOM 919 C C . ASN A 1 117 ? 4.945 -18.789 7.546 1.00 76.44 117 ASN A C 1
ATOM 921 O O . ASN A 1 117 ? 3.841 -18.821 8.085 1.00 76.44 117 ASN A O 1
ATOM 925 N N . ARG A 1 118 ? 5.353 -19.739 6.686 1.00 69.75 118 ARG A N 1
ATOM 926 C CA . ARG A 1 118 ? 4.546 -20.903 6.272 1.00 69.75 118 ARG A CA 1
ATOM 927 C C . ARG A 1 118 ? 4.639 -22.094 7.224 1.00 69.75 118 ARG A C 1
ATOM 929 O O . ARG A 1 118 ? 3.644 -22.779 7.429 1.00 69.75 118 ARG A O 1
ATOM 936 N N . ASP A 1 119 ? 5.821 -22.339 7.785 1.00 66.75 119 ASP A N 1
ATOM 937 C CA . ASP A 1 119 ? 6.114 -23.604 8.476 1.00 66.75 119 ASP A CA 1
ATOM 938 C C . ASP A 1 119 ? 5.672 -23.625 9.943 1.00 66.75 119 ASP A C 1
ATOM 940 O O . ASP A 1 119 ? 5.528 -24.692 10.535 1.00 66.75 119 ASP A O 1
ATOM 944 N N . TYR A 1 120 ? 5.410 -22.457 10.528 1.00 63.56 120 TYR A N 1
ATOM 945 C CA . TYR A 1 120 ? 4.892 -22.336 11.884 1.00 63.56 120 TYR A CA 1
ATOM 946 C C . TYR A 1 120 ? 3.861 -21.220 11.907 1.00 63.56 120 TYR A C 1
ATOM 948 O O . TYR A 1 120 ? 4.239 -20.055 11.768 1.00 63.56 120 TYR A O 1
ATOM 956 N N . PRO A 1 121 ? 2.565 -21.529 12.068 1.00 62.00 121 PRO A N 1
ATOM 957 C CA . PRO A 1 121 ? 1.602 -20.470 12.251 1.00 62.00 121 PRO A CA 1
ATOM 958 C C . PRO A 1 121 ? 1.850 -19.833 13.622 1.00 62.00 121 PRO A C 1
ATOM 960 O O . PRO A 1 121 ? 1.703 -20.468 14.668 1.00 62.00 121 PRO A O 1
ATOM 963 N N . LEU A 1 122 ? 2.274 -18.575 13.600 1.00 68.25 122 LEU A N 1
ATOM 964 C CA . LEU A 1 122 ? 2.686 -17.829 14.785 1.00 68.25 122 LEU A CA 1
ATOM 965 C C . LEU A 1 122 ? 1.486 -17.217 15.516 1.00 68.25 122 LEU A C 1
ATOM 967 O O . LEU A 1 122 ? 1.565 -16.950 16.716 1.00 68.25 122 LEU A O 1
ATOM 971 N N . TYR A 1 123 ? 0.367 -17.003 14.813 1.00 80.88 123 TYR A N 1
ATOM 972 C CA . TYR A 1 123 ? -0.740 -16.199 15.325 1.00 80.88 123 TYR A CA 1
ATOM 973 C C . TYR A 1 123 ? -2.110 -16.836 15.058 1.00 80.88 123 TYR A C 1
ATOM 975 O O . TYR A 1 123 ? -2.401 -17.324 13.968 1.00 80.88 123 TYR A O 1
ATOM 983 N N . ALA A 1 124 ? -2.987 -16.781 16.063 1.00 85.31 124 ALA A N 1
ATOM 984 C CA . ALA A 1 124 ? -4.392 -17.188 15.948 1.00 85.31 124 ALA A CA 1
ATOM 985 C C . ALA A 1 124 ? -5.330 -16.007 15.641 1.00 85.31 124 ALA A C 1
ATOM 987 O O . ALA A 1 124 ? -6.465 -16.206 15.228 1.00 85.31 124 ALA A O 1
ATOM 988 N N . ASN A 1 125 ? -4.872 -14.772 15.855 1.00 90.25 125 ASN A N 1
ATOM 989 C CA . ASN A 1 125 ? -5.626 -13.551 15.597 1.00 90.25 125 ASN A CA 1
ATOM 990 C C . ASN A 1 125 ? -4.677 -12.360 15.418 1.00 90.25 125 ASN A C 1
ATOM 992 O O . ASN A 1 125 ? -3.519 -12.393 15.843 1.00 90.25 125 ASN A O 1
ATOM 996 N N . PHE A 1 126 ? -5.194 -11.290 14.826 1.00 91.94 126 PHE A N 1
ATOM 997 C CA . PHE A 1 126 ? -4.569 -9.975 14.789 1.00 91.94 126 PHE A CA 1
ATOM 998 C C . PHE A 1 126 ? -5.673 -8.916 14.765 1.00 91.94 126 PHE A C 1
ATOM 1000 O O . PHE A 1 126 ? -6.778 -9.181 14.299 1.00 91.94 126 PHE A O 1
ATOM 1007 N N . SER A 1 127 ? -5.392 -7.738 15.311 1.00 93.75 127 SER A N 1
ATOM 1008 C CA . SER A 1 127 ? -6.304 -6.592 15.304 1.00 93.75 127 SER A CA 1
ATOM 1009 C C . SER A 1 127 ? -5.473 -5.345 15.045 1.00 93.75 127 SER A C 1
ATOM 1011 O O . SER A 1 127 ? -4.400 -5.207 15.627 1.00 93.75 127 SER A O 1
ATOM 1013 N N . ILE A 1 128 ? -5.936 -4.457 14.164 1.00 95.12 128 ILE A N 1
ATOM 1014 C CA . ILE A 1 128 ? -5.148 -3.309 13.692 1.00 95.12 128 ILE A CA 1
ATOM 1015 C C . ILE A 1 128 ? -5.914 -2.017 13.954 1.00 95.12 128 ILE A C 1
ATOM 1017 O O . ILE A 1 128 ? -7.054 -1.859 13.510 1.00 95.12 128 ILE A O 1
ATOM 1021 N N . LYS A 1 129 ? -5.274 -1.061 14.629 1.00 95.00 129 LYS A N 1
ATOM 1022 C CA . LYS A 1 129 ? -5.762 0.313 14.742 1.00 95.00 129 LYS A CA 1
ATOM 1023 C C . LYS A 1 129 ? -5.311 1.099 13.512 1.00 95.00 129 LYS A C 1
ATOM 1025 O O . LYS A 1 129 ? -4.258 1.734 13.505 1.00 95.00 129 LYS A O 1
ATOM 1030 N N . CYS A 1 130 ? -6.141 1.063 12.474 1.00 94.50 130 CYS A N 1
ATOM 1031 C CA . CYS A 1 130 ? -5.887 1.712 11.188 1.00 94.50 130 CYS A CA 1
ATOM 1032 C C . CYS A 1 130 ? -5.721 3.234 11.363 1.00 94.50 130 CYS A C 1
ATOM 1034 O O . CYS A 1 130 ? -6.675 3.923 11.723 1.00 94.50 130 CYS A O 1
ATOM 1036 N N . GLY A 1 131 ? -4.519 3.760 11.122 1.00 92.69 131 GLY A N 1
ATOM 1037 C CA . GLY A 1 131 ? -4.197 5.186 11.248 1.00 92.69 131 GLY A CA 1
ATOM 1038 C C . GLY A 1 131 ? -3.911 5.672 12.673 1.00 92.69 131 GLY A C 1
ATOM 1039 O O . GLY A 1 131 ? -3.770 6.875 12.871 1.00 92.69 131 GLY A O 1
ATOM 1040 N N . GLY A 1 132 ? -3.834 4.786 13.670 1.00 92.19 132 GLY A N 1
ATOM 1041 C CA . GLY A 1 132 ? -3.690 5.163 15.079 1.00 92.19 132 GLY A CA 1
ATOM 1042 C C . GLY A 1 132 ? -2.579 4.421 15.819 1.00 92.19 132 GLY A C 1
ATOM 1043 O O . GLY A 1 132 ? -1.881 3.572 15.269 1.00 92.19 132 GLY A O 1
ATOM 1044 N N . LYS A 1 133 ? -2.399 4.781 17.092 1.00 94.38 133 LYS A N 1
ATOM 1045 C CA . LYS A 1 133 ? -1.479 4.102 18.019 1.00 94.38 133 LYS A CA 1
ATOM 1046 C C . LYS A 1 133 ? -2.114 2.831 18.585 1.00 94.38 133 LYS A C 1
ATOM 1048 O O . LYS A 1 133 ? -3.308 2.609 18.403 1.00 94.38 133 LYS A O 1
ATOM 1053 N N . ASP A 1 134 ? -1.315 2.039 19.298 1.00 94.00 134 ASP A N 1
ATOM 1054 C CA . ASP A 1 134 ? -1.810 0.862 20.003 1.00 94.00 134 ASP A CA 1
ATOM 1055 C C . ASP A 1 134 ? -2.972 1.247 20.914 1.00 94.00 134 ASP A C 1
ATOM 1057 O O . ASP A 1 134 ? -2.941 2.277 21.596 1.00 94.00 134 ASP A O 1
ATOM 1061 N N . MET A 1 135 ? -4.001 0.412 20.918 1.00 92.12 135 MET A N 1
ATOM 1062 C CA . MET A 1 135 ? -5.231 0.677 21.648 1.00 92.12 135 MET A CA 1
ATOM 1063 C C . MET A 1 135 ? -5.803 -0.616 22.207 1.00 92.12 135 MET A C 1
ATOM 1065 O O . MET A 1 135 ? -5.724 -1.666 21.575 1.00 92.12 135 MET A O 1
ATOM 1069 N N . ARG A 1 136 ? -6.430 -0.533 23.380 1.00 92.06 136 ARG A N 1
ATOM 1070 C CA . ARG A 1 136 ? -7.240 -1.619 23.930 1.00 92.06 136 ARG A CA 1
ATOM 1071 C C . ARG A 1 136 ? -8.714 -1.240 23.839 1.00 92.06 136 ARG A C 1
ATOM 1073 O O . ARG A 1 136 ? -9.080 -0.155 24.278 1.00 92.06 136 ARG A O 1
ATOM 1080 N N . SER A 1 137 ? -9.544 -2.112 23.272 1.00 86.88 137 SER A N 1
ATOM 1081 C CA . SER A 1 137 ? -10.996 -1.904 23.274 1.00 86.88 137 SER A CA 1
ATOM 1082 C C . SER A 1 137 ? -11.591 -2.119 24.668 1.00 86.88 137 SER A C 1
ATOM 1084 O O . SER A 1 137 ? -10.975 -2.752 25.531 1.00 86.88 137 SER A O 1
ATOM 1086 N N . SER A 1 138 ? -12.830 -1.666 24.869 1.00 84.50 138 SER A N 1
ATOM 1087 C CA . SER A 1 138 ? -13.635 -1.964 26.065 1.00 84.50 138 SER A CA 1
ATOM 1088 C C . SER A 1 138 ? -13.762 -3.464 26.379 1.00 84.50 138 SER A C 1
ATOM 1090 O O . SER A 1 138 ? -13.917 -3.842 27.534 1.00 84.50 138 SER A O 1
ATOM 1092 N N . GLU A 1 139 ? -13.669 -4.323 25.362 1.00 86.12 139 GLU A N 1
ATOM 1093 C CA . GLU A 1 139 ? -13.727 -5.789 25.478 1.00 86.12 139 GLU A CA 1
ATOM 1094 C C . GLU A 1 139 ? -12.357 -6.424 25.787 1.00 86.12 139 GLU A C 1
ATOM 1096 O O . GLU A 1 139 ? -12.236 -7.641 25.903 1.00 86.12 139 GLU A O 1
ATOM 1101 N N . GLY A 1 140 ? -11.302 -5.614 25.917 1.00 88.25 140 GLY A N 1
ATOM 1102 C CA . GLY A 1 140 ? -9.952 -6.071 26.245 1.00 88.25 140 GLY A CA 1
ATOM 1103 C C . GLY A 1 140 ? -9.106 -6.512 25.047 1.00 88.25 140 GLY A C 1
ATOM 1104 O O . GLY A 1 140 ? -7.969 -6.946 25.244 1.00 88.25 140 GLY A O 1
ATOM 1105 N N . VAL A 1 141 ? -9.604 -6.369 23.815 1.00 89.69 141 VAL A N 1
ATOM 1106 C CA . VAL A 1 141 ? -8.857 -6.710 22.594 1.00 89.69 141 VAL A CA 1
ATOM 1107 C C . VAL A 1 141 ? -7.776 -5.660 22.342 1.00 89.69 141 VAL A C 1
ATOM 1109 O O . VAL A 1 141 ? -8.055 -4.461 22.329 1.00 89.69 141 VAL A O 1
ATOM 1112 N N . MET A 1 142 ? -6.537 -6.111 22.136 1.00 92.44 142 MET A N 1
ATOM 1113 C CA . MET A 1 142 ? -5.409 -5.253 21.767 1.00 92.44 142 MET A CA 1
ATOM 1114 C C . MET A 1 142 ? -5.356 -5.056 20.254 1.00 92.44 142 MET A C 1
ATOM 1116 O O . MET A 1 142 ? -5.199 -6.023 19.512 1.00 92.44 142 MET A O 1
ATOM 1120 N N . PHE A 1 143 ? -5.431 -3.804 19.821 1.00 93.69 143 PHE A N 1
ATOM 1121 C CA . PHE A 1 143 ? -5.233 -3.372 18.447 1.00 93.69 143 PHE A CA 1
ATOM 1122 C C . PHE A 1 143 ? -3.819 -2.820 18.295 1.00 93.69 143 PHE A C 1
ATOM 1124 O O . PHE A 1 143 ? -3.442 -1.883 18.999 1.00 93.69 143 PHE A O 1
ATOM 1131 N N . GLU A 1 144 ? -3.058 -3.403 17.375 1.00 95.06 144 GLU A N 1
ATOM 1132 C CA . GLU A 1 144 ? -1.704 -2.971 17.033 1.00 95.06 144 GLU A CA 1
ATOM 1133 C C . GLU A 1 144 ? -1.742 -1.709 16.167 1.00 95.06 144 GLU A C 1
ATOM 1135 O O . GLU A 1 144 ? -2.611 -1.548 15.306 1.00 95.06 144 GLU A O 1
ATOM 1140 N N . ALA A 1 145 ? -0.795 -0.809 16.401 1.00 95.31 145 ALA A N 1
ATOM 1141 C CA . ALA A 1 145 ? -0.702 0.480 15.744 1.00 95.31 145 ALA A CA 1
ATOM 1142 C C . ALA A 1 145 ? -0.421 0.336 14.249 1.00 95.31 145 ALA A C 1
ATOM 1144 O O . ALA A 1 145 ? 0.658 -0.095 13.845 1.00 95.31 145 ALA A O 1
ATOM 1145 N N . ASP A 1 146 ? -1.325 0.840 13.418 1.00 95.25 146 ASP A N 1
ATOM 1146 C CA . ASP A 1 146 ? -0.964 1.286 12.083 1.00 95.25 146 ASP A CA 1
ATOM 1147 C C . ASP A 1 146 ? -0.837 2.808 12.110 1.00 95.25 146 ASP A C 1
ATOM 1149 O O . ASP A 1 146 ? -1.750 3.525 11.719 1.00 95.25 146 ASP A O 1
ATOM 1153 N N . ASN A 1 147 ? 0.311 3.305 12.569 1.00 92.44 147 ASN A N 1
ATOM 1154 C CA . ASN A 1 147 ? 0.676 4.726 12.545 1.00 92.44 147 ASN A CA 1
ATOM 1155 C C . ASN A 1 147 ? 1.845 5.010 11.588 1.00 92.44 147 ASN A C 1
ATOM 1157 O O . ASN A 1 147 ? 2.436 6.089 11.624 1.00 92.44 147 ASN A O 1
ATOM 1161 N N . SER A 1 148 ? 2.163 4.041 10.724 1.00 92.38 148 SER A N 1
ATOM 1162 C CA . SER A 1 148 ? 3.241 4.143 9.748 1.00 92.38 148 SER A CA 1
ATOM 1163 C C . SER A 1 148 ? 3.018 5.314 8.781 1.00 92.38 148 SER A C 1
ATOM 1165 O O . SER A 1 148 ? 1.880 5.644 8.409 1.00 92.38 148 SER A O 1
ATOM 1167 N N . THR A 1 149 ? 4.120 5.951 8.377 1.00 91.44 149 THR A N 1
ATOM 1168 C CA . THR A 1 149 ? 4.116 7.003 7.356 1.00 91.44 149 THR A CA 1
ATOM 1169 C C . THR A 1 149 ? 4.084 6.355 5.979 1.00 91.44 149 THR A C 1
ATOM 1171 O O . THR A 1 149 ? 5.120 6.028 5.401 1.00 91.44 149 THR A O 1
ATOM 1174 N N . LEU A 1 150 ? 2.875 6.161 5.463 1.00 91.69 150 LEU A N 1
ATOM 1175 C CA . LEU A 1 150 ? 2.643 5.664 4.112 1.00 91.69 150 LEU A CA 1
ATOM 1176 C C . LEU A 1 150 ? 2.548 6.820 3.120 1.00 91.69 150 LEU A C 1
ATOM 1178 O O . LEU A 1 150 ? 2.153 7.931 3.471 1.00 91.69 150 LEU A O 1
ATOM 1182 N N . GLY A 1 151 ? 2.897 6.536 1.872 1.00 91.88 151 GLY A N 1
ATOM 1183 C CA . GLY A 1 151 ? 2.720 7.441 0.747 1.00 91.88 151 GLY A CA 1
ATOM 1184 C C . GLY A 1 151 ? 1.895 6.810 -0.380 1.00 91.88 151 GLY A C 1
ATOM 1185 O O . GLY A 1 151 ? 1.288 5.752 -0.188 1.00 91.88 151 GLY A O 1
ATOM 1186 N N . PRO A 1 152 ? 1.858 7.443 -1.564 1.00 91.12 152 PRO A N 1
ATOM 1187 C CA . PRO A 1 152 ? 0.914 7.112 -2.637 1.00 91.12 152 PRO A CA 1
ATOM 1188 C C . PRO A 1 152 ? 1.125 5.758 -3.298 1.00 91.12 152 PRO A C 1
ATOM 1190 O O . PRO A 1 152 ? 0.222 5.257 -3.946 1.00 91.12 152 PRO A O 1
ATOM 1193 N N . ALA A 1 153 ? 2.311 5.177 -3.197 1.00 93.88 153 ALA A N 1
ATOM 1194 C CA . ALA A 1 153 ? 2.569 3.818 -3.641 1.00 93.88 153 ALA A CA 1
ATOM 1195 C C . ALA A 1 153 ? 3.537 3.225 -2.632 1.00 93.88 153 ALA A C 1
ATOM 1197 O O . ALA A 1 153 ? 4.747 3.369 -2.753 1.00 93.88 153 ALA A O 1
ATOM 1198 N N . SER A 1 154 ? 3.002 2.650 -1.563 1.00 94.31 154 SER A N 1
ATOM 1199 C CA . SER A 1 154 ? 3.829 2.185 -0.457 1.00 94.31 154 SER A CA 1
ATOM 1200 C C . SER A 1 154 ? 3.259 0.938 0.188 1.00 94.31 154 SER A C 1
ATOM 1202 O O . SER A 1 154 ? 2.092 0.575 0.017 1.00 94.31 154 SER A O 1
ATOM 1204 N N . TYR A 1 155 ? 4.117 0.273 0.941 1.00 94.94 155 TYR A N 1
ATOM 1205 C CA . TYR A 1 155 ? 3.738 -0.808 1.820 1.00 94.94 155 TYR A CA 1
ATOM 1206 C C . TYR A 1 155 ? 4.570 -0.715 3.097 1.00 94.94 155 TYR A C 1
ATOM 1208 O O . TYR A 1 155 ? 5.621 -0.071 3.127 1.00 94.94 155 TYR A O 1
ATOM 1216 N N . TYR A 1 156 ? 4.084 -1.346 4.152 1.00 94.06 156 TYR A N 1
ATOM 1217 C CA . TYR A 1 156 ? 4.756 -1.418 5.435 1.00 94.06 156 TYR A CA 1
ATOM 1218 C C . TYR A 1 156 ? 4.504 -2.787 6.054 1.00 94.06 156 TYR A C 1
ATOM 1220 O O . TYR A 1 156 ? 3.363 -3.246 6.112 1.00 94.06 156 TYR A O 1
ATOM 1228 N N . LEU A 1 157 ? 5.579 -3.435 6.494 1.00 92.19 157 LEU A N 1
ATOM 1229 C CA . LEU A 1 157 ? 5.535 -4.644 7.303 1.00 92.19 157 LEU A CA 1
ATOM 1230 C C . LEU A 1 157 ? 5.786 -4.240 8.755 1.00 92.19 157 LEU A C 1
ATOM 1232 O O . LEU A 1 157 ? 6.769 -3.555 9.040 1.00 92.19 157 LEU A O 1
ATOM 1236 N N . VAL A 1 158 ? 4.894 -4.640 9.657 1.00 91.25 158 VAL A N 1
ATOM 1237 C CA . VAL A 1 158 ? 5.075 -4.385 11.088 1.00 91.25 158 VAL A CA 1
ATOM 1238 C C . VAL A 1 158 ? 6.281 -5.169 11.610 1.00 91.25 158 VAL A C 1
ATOM 1240 O O . VAL A 1 158 ? 6.515 -6.297 11.192 1.00 91.25 158 VAL A O 1
ATOM 1243 N N . ASN A 1 159 ? 7.010 -4.620 12.583 1.00 86.44 159 ASN A N 1
ATOM 1244 C CA . ASN A 1 159 ? 8.191 -5.279 13.160 1.00 86.44 159 ASN A CA 1
ATOM 1245 C C . ASN A 1 159 ? 7.895 -6.633 13.830 1.00 86.44 159 ASN A C 1
ATOM 1247 O O . ASN A 1 159 ? 8.812 -7.411 14.062 1.00 86.44 159 ASN A O 1
ATOM 1251 N N . SER A 1 160 ? 6.638 -6.893 14.202 1.00 84.00 160 SER A N 1
ATOM 1252 C CA . SER A 1 160 ? 6.217 -8.191 14.732 1.00 84.00 160 SER A CA 1
ATOM 1253 C C . SER A 1 160 ? 6.040 -9.250 13.638 1.00 84.00 160 SER A C 1
ATOM 1255 O O . SER A 1 160 ? 5.674 -10.369 13.971 1.00 84.00 160 SER A O 1
ATOM 1257 N N . ASP A 1 161 ? 6.234 -8.912 12.35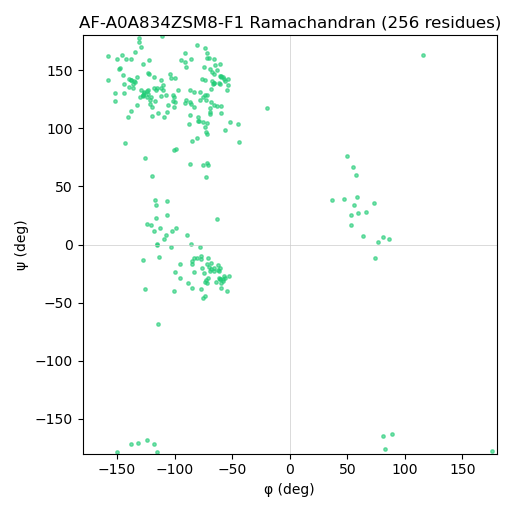5 1.00 84.62 161 ASP A N 1
ATOM 1258 C CA . ASP A 1 161 ? 6.008 -9.762 11.173 1.00 84.62 161 ASP A CA 1
ATOM 1259 C C . ASP A 1 161 ? 4.608 -10.397 11.103 1.00 84.62 161 ASP A C 1
ATOM 1261 O O . ASP A 1 161 ? 4.359 -11.341 10.350 1.00 84.62 161 ASP A O 1
ATOM 1265 N N . LYS A 1 162 ? 3.672 -9.860 11.889 1.00 87.75 162 LYS A N 1
ATOM 1266 C CA . LYS A 1 162 ? 2.328 -10.400 12.088 1.00 87.75 162 LYS A CA 1
ATOM 1267 C C . LYS A 1 162 ? 1.330 -9.889 11.067 1.00 87.75 162 LYS A C 1
ATOM 1269 O O . LYS A 1 162 ? 0.396 -10.597 10.694 1.00 87.75 162 LYS A O 1
ATOM 1274 N N . TRP A 1 163 ? 1.504 -8.653 10.623 1.00 92.25 163 TRP A N 1
ATOM 1275 C CA . TRP A 1 163 ? 0.650 -8.061 9.612 1.00 92.25 163 TRP A CA 1
ATOM 1276 C C . TRP A 1 163 ? 1.397 -7.029 8.772 1.00 92.25 163 TRP A C 1
ATOM 1278 O O . TRP A 1 163 ? 2.432 -6.492 9.156 1.00 92.25 163 TRP A O 1
ATOM 1288 N N . ALA A 1 164 ? 0.865 -6.740 7.597 1.00 94.50 164 ALA A N 1
ATOM 1289 C CA . ALA A 1 164 ? 1.378 -5.682 6.741 1.00 94.50 164 ALA A CA 1
ATOM 1290 C C . ALA A 1 164 ? 0.237 -4.831 6.202 1.00 94.50 164 ALA A C 1
ATOM 1292 O O . ALA A 1 164 ? -0.929 -5.231 6.238 1.00 94.50 164 ALA A O 1
ATOM 1293 N N . VAL A 1 165 ? 0.582 -3.674 5.657 1.00 95.88 165 VAL A N 1
ATOM 1294 C CA . VAL A 1 165 ? -0.342 -2.781 4.966 1.00 95.88 165 VAL A CA 1
ATOM 1295 C C . VAL A 1 165 ? 0.258 -2.337 3.639 1.00 95.88 165 VAL A C 1
ATOM 1297 O O . VAL A 1 165 ? 1.462 -2.138 3.519 1.00 95.88 165 VAL A O 1
ATOM 1300 N N . SER A 1 166 ? -0.582 -2.191 2.624 1.00 95.69 166 SER A N 1
ATOM 1301 C CA . SER A 1 166 ? -0.242 -1.618 1.326 1.00 95.69 166 SER A CA 1
ATOM 1302 C C . SER A 1 166 ? -1.227 -0.500 1.013 1.00 95.69 166 SER A C 1
ATOM 1304 O O . SER A 1 166 ? -2.436 -0.692 1.145 1.00 95.69 166 SER A O 1
ATOM 1306 N N . ASN A 1 167 ? -0.701 0.661 0.628 1.00 94.94 167 ASN A N 1
ATOM 1307 C CA . ASN A 1 167 ? -1.461 1.876 0.376 1.00 94.94 167 ASN A CA 1
ATOM 1308 C C . ASN A 1 167 ? -1.145 2.434 -1.012 1.00 94.94 167 ASN A C 1
ATOM 1310 O O . ASN A 1 167 ? 0.026 2.596 -1.375 1.00 94.94 167 ASN A O 1
ATOM 1314 N N . VAL A 1 168 ? -2.200 2.745 -1.763 1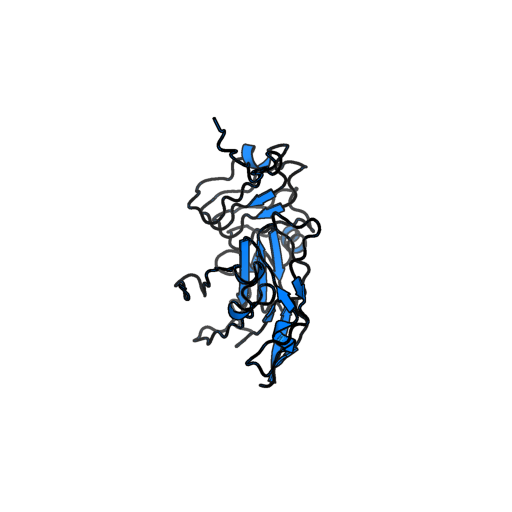.00 93.31 168 VAL A N 1
ATOM 1315 C CA . VAL A 1 168 ? -2.111 3.208 -3.147 1.00 93.31 168 VAL A CA 1
ATOM 1316 C C . VAL A 1 168 ? -3.029 4.400 -3.408 1.00 93.31 168 VAL A C 1
ATOM 1318 O O . VAL A 1 168 ? -4.183 4.418 -2.984 1.00 93.31 168 VAL A O 1
ATOM 1321 N N . GLY A 1 169 ? -2.525 5.350 -4.189 1.00 89.38 169 GLY A N 1
ATOM 1322 C CA . GLY A 1 169 ? -3.260 6.442 -4.810 1.00 89.38 169 GLY A CA 1
ATOM 1323 C C . GLY A 1 169 ? -2.833 7.820 -4.306 1.00 89.38 169 GLY A C 1
ATOM 1324 O O . GLY A 1 169 ? -2.217 7.959 -3.253 1.00 89.38 169 GLY A O 1
ATOM 1325 N N . LEU A 1 170 ? -3.205 8.855 -5.060 1.00 86.88 170 LEU A N 1
ATOM 1326 C CA . LEU A 1 170 ? -2.968 10.264 -4.735 1.00 86.88 170 LEU A CA 1
ATOM 1327 C C . LEU A 1 170 ? -4.285 11.015 -4.567 1.00 86.88 170 LEU A C 1
ATOM 1329 O O . LEU A 1 170 ? -5.242 10.787 -5.302 1.00 86.88 170 LEU A O 1
ATOM 1333 N N . PHE A 1 171 ? -4.316 11.959 -3.629 1.00 82.12 171 PHE A N 1
ATOM 1334 C CA . PHE A 1 171 ? -5.415 12.915 -3.540 1.00 82.12 171 PHE A CA 1
ATOM 1335 C C . PHE A 1 171 ? -5.237 13.989 -4.616 1.00 82.12 171 PHE A C 1
ATOM 1337 O O . PHE A 1 171 ? -4.198 14.644 -4.665 1.00 82.12 171 PHE A O 1
ATOM 1344 N N . ALA A 1 172 ? -6.246 14.178 -5.466 1.00 71.19 172 ALA A N 1
ATOM 1345 C CA . ALA A 1 172 ? -6.195 15.145 -6.565 1.00 71.19 172 ALA A CA 1
ATOM 1346 C C . ALA A 1 172 ? -6.197 16.615 -6.095 1.00 71.19 172 ALA A C 1
ATOM 1348 O O . ALA A 1 172 ? -5.759 17.499 -6.824 1.00 71.19 172 ALA A O 1
ATOM 1349 N N . ASP A 1 173 ? -6.696 16.878 -4.887 1.00 67.44 173 ASP A N 1
ATOM 1350 C CA . ASP A 1 173 ? -7.027 18.206 -4.364 1.00 67.44 173 ASP A CA 1
ATOM 1351 C C . ASP A 1 173 ? -6.164 18.644 -3.166 1.00 67.44 173 ASP A C 1
ATOM 1353 O O . ASP A 1 173 ? -6.362 19.737 -2.632 1.00 67.44 173 ASP A O 1
ATOM 1357 N N . ARG A 1 174 ? -5.202 17.823 -2.715 1.00 63.16 174 ARG A N 1
ATOM 1358 C CA . ARG A 1 174 ? -4.414 18.104 -1.502 1.00 63.16 174 ARG A CA 1
ATOM 1359 C C . ARG A 1 174 ? -2.990 18.546 -1.828 1.00 63.16 174 ARG A C 1
ATOM 1361 O O . ARG A 1 174 ? -2.202 17.782 -2.373 1.00 63.16 174 ARG A O 1
ATOM 1368 N N . SER A 1 175 ? -2.638 19.759 -1.394 1.00 55.78 175 SER A N 1
ATOM 1369 C CA . SER A 1 175 ? -1.261 20.279 -1.436 1.00 55.78 175 SER A CA 1
ATOM 1370 C C . SER A 1 175 ? -0.333 19.591 -0.428 1.00 55.78 175 SER A C 1
ATOM 1372 O O . SER A 1 175 ? 0.861 19.466 -0.681 1.00 55.78 175 SER A O 1
ATOM 1374 N N . HIS A 1 176 ? -0.888 19.115 0.693 1.00 64.06 176 HIS A N 1
ATOM 1375 C CA . HIS A 1 176 ? -0.194 18.321 1.705 1.00 64.06 176 HIS A CA 1
ATOM 1376 C C . HIS A 1 176 ? -0.879 16.965 1.830 1.00 64.06 176 HIS A C 1
ATOM 1378 O O . HIS A 1 176 ? -2.018 16.849 2.289 1.00 64.06 176 HIS A O 1
ATOM 1384 N N . VAL A 1 177 ? -0.184 15.930 1.377 1.00 71.12 177 VAL A N 1
ATOM 1385 C CA . VAL A 1 177 ? -0.728 14.581 1.291 1.00 71.12 177 VAL A CA 1
ATOM 1386 C C . VAL A 1 177 ? -0.503 13.873 2.627 1.00 71.12 177 VAL A C 1
ATOM 1388 O O . VAL A 1 177 ? 0.607 13.449 2.933 1.00 71.12 177 VAL A O 1
ATOM 1391 N N . ALA A 1 178 ? -1.564 13.754 3.425 1.00 83.00 178 ALA A N 1
ATOM 1392 C CA . ALA A 1 178 ? -1.592 12.932 4.631 1.00 83.00 178 ALA A CA 1
ATOM 1393 C C . ALA A 1 178 ? -2.500 11.715 4.413 1.00 83.00 178 ALA A C 1
ATOM 1395 O O . ALA A 1 178 ? -3.623 11.855 3.927 1.00 83.00 178 ALA A O 1
ATOM 1396 N N . TYR A 1 179 ? -2.010 10.536 4.798 1.00 90.31 179 TYR A N 1
ATOM 1397 C CA . TYR A 1 179 ? -2.745 9.263 4.747 1.00 90.31 179 TYR A CA 1
ATOM 1398 C C . TYR A 1 179 ? -3.271 8.839 6.124 1.00 90.31 179 TYR A C 1
ATOM 1400 O O . TYR A 1 179 ? -3.686 7.700 6.310 1.00 90.31 179 TYR A O 1
ATOM 1408 N N . ILE A 1 180 ? -3.224 9.742 7.101 1.00 91.56 180 ILE A N 1
ATOM 1409 C CA . ILE A 1 180 ? -3.923 9.620 8.379 1.00 91.56 180 ILE A CA 1
ATOM 1410 C C . ILE A 1 180 ? -4.798 10.854 8.507 1.00 91.56 180 ILE A C 1
ATOM 1412 O O . ILE A 1 180 ? -4.329 11.970 8.274 1.00 91.56 180 ILE A O 1
ATOM 1416 N N . GLU A 1 181 ? -6.052 10.645 8.870 1.00 88.56 181 GLU A N 1
ATOM 1417 C CA . GLU A 1 181 ? -6.970 11.708 9.244 1.00 88.56 181 GLU A CA 1
ATOM 1418 C C . GLU A 1 181 ? -7.287 11.601 10.728 1.00 88.56 181 GLU A C 1
ATOM 1420 O O . GLU A 1 181 ? -7.410 10.502 11.270 1.00 88.56 181 GLU A O 1
ATOM 1425 N N . THR A 1 182 ? -7.390 12.760 11.372 1.00 89.56 182 THR A N 1
ATOM 1426 C CA . THR A 1 182 ? -7.764 12.875 12.776 1.00 89.56 182 THR A CA 1
ATOM 1427 C C . THR A 1 182 ? -9.082 13.623 12.862 1.00 89.56 182 THR A C 1
ATOM 1429 O O . THR A 1 182 ? -9.233 14.681 12.250 1.00 89.56 182 THR A O 1
ATOM 1432 N N . THR A 1 183 ? -10.012 13.103 13.653 1.00 86.12 183 THR A N 1
ATOM 1433 C CA . THR A 1 183 ? -11.261 13.771 14.002 1.00 86.12 183 THR A CA 1
ATOM 1434 C C . THR A 1 183 ? -11.394 13.896 15.514 1.00 86.12 183 THR A C 1
ATOM 1436 O O . THR A 1 183 ? -10.947 13.038 16.275 1.00 86.12 183 THR A O 1
ATOM 1439 N N . PHE A 1 184 ? -12.031 14.982 15.940 1.00 84.00 184 PHE A N 1
ATOM 1440 C CA . PHE A 1 184 ? -12.437 15.212 17.327 1.00 84.00 184 PHE A CA 1
ATOM 1441 C C . PHE A 1 184 ? -13.957 15.126 17.491 1.00 84.00 184 PHE A C 1
ATOM 1443 O O . PHE A 1 184 ? -14.474 15.401 18.572 1.00 84.00 184 PHE A O 1
ATOM 1450 N N . ALA A 1 185 ? -14.675 14.775 16.419 1.00 80.25 185 ALA A N 1
ATOM 1451 C CA . ALA A 1 185 ? -16.106 14.555 16.478 1.00 80.25 185 ALA A CA 1
ATOM 1452 C C . ALA A 1 185 ? -16.407 13.340 17.360 1.00 80.25 185 ALA A C 1
ATOM 1454 O O . ALA A 1 185 ? -15.718 12.316 17.306 1.00 80.25 185 ALA A O 1
ATOM 1455 N N . GLN A 1 186 ? -17.450 13.461 18.173 1.00 78.81 186 GLN A N 1
ATOM 1456 C CA . GLN A 1 186 ? -17.976 12.323 18.901 1.00 78.81 186 GLN A CA 1
ATOM 1457 C C . GLN A 1 186 ? -18.684 11.401 17.908 1.00 78.81 186 GLN A C 1
ATOM 1459 O O . GLN A 1 186 ? -19.509 11.851 17.119 1.00 78.81 186 GLN A O 1
ATOM 1464 N N . ILE A 1 187 ? -18.336 10.116 17.942 1.00 81.69 187 ILE A N 1
ATOM 1465 C CA . ILE A 1 187 ? -19.025 9.101 17.150 1.00 81.69 187 ILE A CA 1
ATOM 1466 C C . ILE A 1 187 ? -20.157 8.532 17.996 1.00 81.69 187 ILE A C 1
ATOM 1468 O O . ILE A 1 187 ? -19.920 8.019 19.093 1.00 81.69 187 ILE A O 1
ATOM 1472 N N . ASP A 1 188 ? -21.375 8.642 17.481 1.00 77.62 188 ASP A N 1
ATOM 1473 C CA . ASP A 1 188 ? -22.569 8.107 18.124 1.00 77.62 188 ASP A CA 1
ATOM 1474 C C . ASP A 1 188 ? -22.606 6.572 18.048 1.00 77.62 188 ASP A C 1
ATOM 1476 O O . ASP A 1 188 ? -21.947 5.946 17.217 1.00 77.62 188 ASP A O 1
ATOM 1480 N N . ASN A 1 189 ? -23.397 5.943 18.922 1.00 78.62 189 ASN A N 1
ATOM 1481 C CA . ASN A 1 189 ? -23.624 4.489 18.951 1.00 78.62 189 ASN A CA 1
ATOM 1482 C C . ASN A 1 189 ? -22.365 3.619 19.154 1.00 78.62 189 ASN A C 1
ATOM 1484 O O . ASN A 1 189 ? -22.342 2.454 18.757 1.00 78.62 189 ASN A O 1
ATOM 1488 N N . THR A 1 190 ? -21.327 4.140 19.813 1.00 78.06 190 THR A N 1
ATOM 1489 C CA . THR A 1 190 ? -20.147 3.355 20.205 1.00 78.06 190 THR A CA 1
ATOM 1490 C C . THR A 1 190 ? -19.677 3.693 21.617 1.00 78.06 190 THR A C 1
ATOM 1492 O O . THR A 1 190 ? -19.672 4.850 22.030 1.00 78.06 190 THR A O 1
ATOM 1495 N N . LEU A 1 191 ? -19.240 2.670 22.358 1.00 73.56 191 LEU A N 1
ATOM 1496 C CA . LEU A 1 191 ? -18.562 2.837 23.650 1.00 73.56 191 LEU A CA 1
ATOM 1497 C C . LEU A 1 191 ? -17.077 3.198 23.490 1.00 73.56 191 LEU A C 1
ATOM 1499 O O . LEU A 1 191 ? -16.434 3.590 24.457 1.00 73.56 191 LEU A O 1
ATOM 1503 N N . ASN A 1 192 ? -16.535 3.080 22.275 1.00 73.75 192 ASN A N 1
ATOM 1504 C CA . ASN A 1 192 ? -15.126 3.301 21.964 1.00 73.75 192 ASN A CA 1
ATOM 1505 C C . ASN A 1 192 ? -14.987 4.434 20.935 1.00 73.75 192 ASN A C 1
ATOM 1507 O O . ASN A 1 192 ? -14.464 4.220 19.845 1.00 73.75 192 ASN A O 1
ATOM 1511 N N . SER A 1 193 ? -15.469 5.643 21.238 1.00 78.56 193 SER A N 1
ATOM 1512 C CA . SER A 1 193 ? -15.361 6.792 20.317 1.00 78.56 193 SER A CA 1
ATOM 1513 C C . SER A 1 193 ? -13.904 7.131 19.971 1.00 78.56 193 SER A C 1
ATOM 1515 O O . SER A 1 193 ? -13.597 7.474 18.830 1.00 78.56 193 SER A O 1
ATOM 1517 N N . GLU A 1 194 ? -12.983 6.927 20.919 1.00 81.19 194 GLU A N 1
ATOM 1518 C CA . GLU A 1 194 ? -11.535 7.057 20.719 1.00 81.19 194 GLU A CA 1
ATOM 1519 C C . GLU A 1 194 ? -11.006 6.173 19.574 1.00 81.19 194 GLU A C 1
ATOM 1521 O O . GLU A 1 194 ? -10.040 6.528 18.897 1.00 81.19 194 GLU A O 1
ATOM 1526 N N . PHE A 1 195 ? -11.667 5.042 19.301 1.00 83.19 195 PHE A N 1
ATOM 1527 C CA . PHE A 1 195 ? -11.301 4.132 18.216 1.00 83.19 195 PHE A CA 1
ATOM 1528 C C . PHE A 1 195 ? -11.376 4.806 16.840 1.00 83.19 195 PHE A C 1
ATOM 1530 O O . PHE A 1 195 ? -10.614 4.471 15.934 1.00 83.19 195 PHE A O 1
ATOM 1537 N N . PHE A 1 196 ? -12.258 5.790 16.688 1.00 87.69 196 PHE A N 1
ATOM 1538 C CA . PHE A 1 196 ? -12.537 6.457 15.419 1.00 87.69 196 PHE A CA 1
ATOM 1539 C C . PHE A 1 196 ? -11.891 7.839 15.301 1.00 87.69 196 PHE A C 1
ATOM 1541 O O . PHE A 1 196 ? -11.973 8.455 14.244 1.00 87.69 196 PHE A O 1
ATOM 1548 N N . GLN A 1 197 ? -11.194 8.311 16.341 1.00 89.44 197 GLN A N 1
ATOM 1549 C CA . GLN A 1 197 ? -10.497 9.605 16.316 1.00 89.44 197 GLN A CA 1
ATOM 1550 C C . GLN A 1 197 ? -9.399 9.676 15.258 1.00 89.44 197 GLN A C 1
ATOM 1552 O O . GLN A 1 197 ? -8.994 10.762 14.867 1.00 89.44 197 GLN A O 1
ATOM 1557 N N . THR A 1 198 ? -8.885 8.529 14.819 1.00 91.44 198 THR A N 1
ATOM 1558 C CA . THR A 1 198 ? -7.871 8.443 13.769 1.00 91.44 198 THR A CA 1
ATOM 1559 C C . THR A 1 198 ? -8.236 7.364 12.768 1.00 91.44 198 THR A C 1
ATOM 1561 O O . THR A 1 198 ? -8.681 6.283 13.166 1.00 91.44 198 THR A O 1
ATOM 1564 N N . SER A 1 199 ? -8.019 7.638 11.486 1.00 91.19 199 SER A N 1
ATOM 1565 C CA . SER A 1 199 ? -8.294 6.697 10.404 1.00 91.19 199 SER A CA 1
ATOM 1566 C C . SER A 1 199 ? -7.207 6.734 9.335 1.00 91.19 199 SER A C 1
ATOM 1568 O O . SER A 1 199 ? -6.645 7.779 8.998 1.00 91.19 199 SER A O 1
ATOM 1570 N N . ARG A 1 200 ? -6.888 5.554 8.798 1.00 93.25 200 ARG A N 1
ATOM 1571 C CA . ARG A 1 200 ? -6.032 5.405 7.620 1.00 93.25 200 ARG A CA 1
ATOM 1572 C C . ARG A 1 200 ? -6.838 5.797 6.387 1.00 93.25 200 ARG A C 1
ATOM 1574 O O . ARG A 1 200 ? -7.908 5.241 6.154 1.00 93.25 200 ARG A O 1
ATOM 1581 N N . LEU A 1 201 ? -6.308 6.709 5.580 1.00 90.31 201 LEU A N 1
ATOM 1582 C CA . LEU A 1 201 ? -6.913 7.083 4.306 1.00 90.31 201 LEU A CA 1
ATOM 1583 C C . LEU A 1 201 ? -6.154 6.474 3.133 1.00 90.31 201 LEU A C 1
ATOM 1585 O O . LEU A 1 201 ? -4.929 6.383 3.163 1.00 90.31 201 LEU A O 1
ATOM 1589 N N . SER A 1 202 ? -6.886 6.141 2.072 1.00 91.00 202 SER A N 1
ATOM 1590 C CA . SER A 1 202 ? -6.325 5.716 0.793 1.00 91.00 202 SER A CA 1
ATOM 1591 C C . SER A 1 202 ? -7.278 6.086 -0.345 1.00 91.00 202 SER A C 1
ATOM 1593 O O . SER A 1 202 ? -8.445 5.697 -0.286 1.00 91.00 202 SER A O 1
ATOM 1595 N N . PRO A 1 203 ? -6.843 6.856 -1.356 1.00 87.19 203 PRO A N 1
ATOM 1596 C CA . PRO A 1 203 ? -7.718 7.261 -2.454 1.00 87.19 203 PRO A CA 1
ATOM 1597 C C . PRO A 1 203 ? -7.819 6.213 -3.574 1.00 87.19 203 PRO A C 1
ATOM 1599 O O . PRO A 1 203 ? -8.715 6.328 -4.404 1.00 87.19 203 PRO A O 1
ATOM 1602 N N . GLY A 1 204 ? -6.925 5.218 -3.614 1.00 88.62 204 GLY A N 1
ATOM 1603 C CA . GLY A 1 204 ? -6.938 4.141 -4.608 1.00 88.62 204 GLY A CA 1
ATOM 1604 C C . GLY A 1 204 ? -7.222 2.776 -3.987 1.00 88.62 204 GLY A C 1
ATOM 1605 O O . GLY A 1 204 ? -8.266 2.180 -4.230 1.00 88.62 204 GLY A O 1
ATOM 1606 N N . SER A 1 205 ? -6.290 2.259 -3.184 1.00 91.44 205 SER A N 1
ATOM 1607 C CA . SER A 1 205 ? -6.419 0.930 -2.577 1.00 91.44 205 SER A CA 1
ATOM 1608 C C . SER A 1 205 ? -5.677 0.834 -1.252 1.00 91.44 205 SER A C 1
ATOM 1610 O O . SER A 1 205 ? -4.473 1.085 -1.188 1.00 91.44 205 SER A O 1
ATOM 1612 N N . LEU A 1 206 ? -6.371 0.334 -0.229 1.00 94.44 206 LEU A N 1
ATOM 1613 C CA . LEU A 1 206 ? -5.808 -0.017 1.071 1.00 94.44 206 LEU A CA 1
ATOM 1614 C C . LEU A 1 206 ? -5.960 -1.518 1.304 1.00 94.44 206 LEU A C 1
ATOM 1616 O O . LEU A 1 206 ? -7.069 -2.047 1.246 1.00 94.44 206 LEU A O 1
ATOM 1620 N N . ARG A 1 207 ? -4.853 -2.214 1.559 1.00 94.81 207 ARG A N 1
ATOM 1621 C CA . ARG A 1 207 ? -4.859 -3.661 1.810 1.00 94.81 207 ARG A CA 1
ATOM 1622 C C . ARG A 1 207 ? -4.088 -3.988 3.068 1.00 94.81 207 ARG A C 1
ATOM 1624 O O . ARG A 1 207 ? -2.920 -3.628 3.162 1.00 94.81 207 ARG A O 1
ATOM 1631 N N . TYR A 1 208 ? -4.723 -4.721 3.972 1.00 95.12 208 TYR A N 1
ATOM 1632 C CA . TYR A 1 208 ? -4.073 -5.306 5.137 1.00 95.12 208 TYR A CA 1
ATOM 1633 C C . TYR A 1 208 ? -3.848 -6.800 4.922 1.00 95.12 208 TYR A C 1
ATOM 1635 O O . TYR A 1 208 ? -4.683 -7.492 4.339 1.00 95.12 208 TYR A O 1
ATOM 1643 N N . TYR A 1 209 ? -2.717 -7.288 5.413 1.00 92.00 209 TYR A N 1
ATOM 1644 C CA . TYR A 1 209 ? -2.298 -8.680 5.316 1.00 92.00 209 TYR A CA 1
ATOM 1645 C C . TYR A 1 209 ? -2.121 -9.224 6.721 1.00 92.00 209 TYR A C 1
ATOM 1647 O O . TYR A 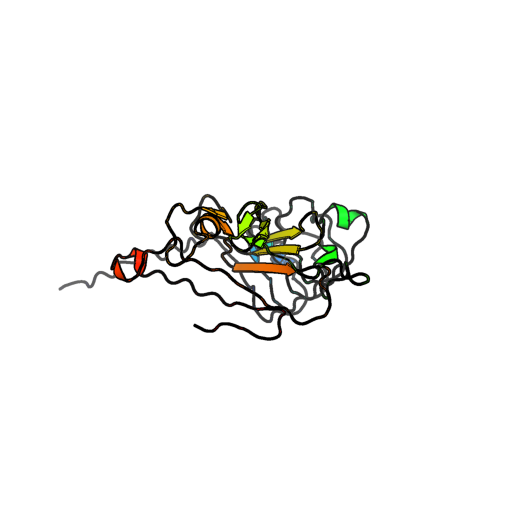1 209 ? -1.376 -8.629 7.487 1.00 92.00 209 TYR A O 1
ATOM 1655 N N . GLY A 1 210 ? -2.757 -10.347 7.046 1.00 90.44 210 GLY A N 1
ATOM 1656 C CA . GLY A 1 210 ? -2.376 -11.155 8.203 1.00 90.44 210 GLY A CA 1
ATOM 1657 C C . GLY A 1 210 ? -1.339 -12.184 7.767 1.00 90.44 210 GLY A C 1
ATOM 1658 O O . GLY A 1 210 ? -1.584 -12.934 6.823 1.00 90.44 210 GLY A O 1
ATOM 1659 N N . LEU A 1 211 ? -0.181 -12.206 8.416 1.00 87.19 211 LEU A N 1
ATOM 1660 C CA . LEU A 1 211 ? 0.949 -13.064 8.064 1.00 87.19 211 LEU A CA 1
ATOM 1661 C C . LEU A 1 211 ? 1.133 -14.135 9.141 1.00 87.19 211 LEU A C 1
ATOM 1663 O O . LEU A 1 211 ? 1.029 -13.847 10.328 1.00 87.19 211 LEU A O 1
ATOM 1667 N N . GLY A 1 212 ? 1.393 -15.381 8.735 1.00 85.25 212 GLY A N 1
ATOM 1668 C CA . GLY A 1 212 ? 1.597 -16.490 9.679 1.00 85.25 212 GLY A CA 1
ATOM 1669 C C . GLY A 1 212 ? 0.350 -16.874 10.488 1.00 85.25 212 GLY A C 1
ATOM 1670 O O . GLY A 1 212 ? 0.471 -17.340 11.623 1.00 85.25 212 GLY A O 1
ATOM 1671 N N . LEU A 1 213 ? -0.845 -16.650 9.932 1.00 85.94 213 LEU A N 1
ATOM 1672 C CA . LEU A 1 213 ? -2.107 -17.073 10.535 1.00 85.94 213 LEU A CA 1
ATOM 1673 C C . LEU A 1 213 ? -2.304 -18.589 10.417 1.00 85.94 213 LEU A C 1
ATOM 1675 O O . LEU A 1 213 ? -1.975 -19.191 9.397 1.00 85.94 213 LEU A O 1
ATOM 1679 N N . GLN A 1 214 ? -2.862 -19.199 11.465 1.00 85.94 214 GLN A N 1
ATOM 1680 C CA . GLN A 1 214 ? -3.274 -20.606 11.454 1.00 85.94 214 GLN A CA 1
ATOM 1681 C C . GLN A 1 214 ? -4.324 -20.874 10.364 1.00 85.94 214 GLN A C 1
ATOM 1683 O O . GLN A 1 214 ? -5.203 -20.063 10.106 1.00 85.94 214 GLN A O 1
ATOM 1688 N N . ASN A 1 215 ? -4.287 -22.046 9.731 1.00 84.25 215 ASN A N 1
ATOM 1689 C CA . ASN A 1 215 ? -5.388 -22.437 8.852 1.00 84.25 215 ASN A CA 1
ATOM 1690 C C . ASN A 1 215 ? -6.639 -22.692 9.700 1.00 84.25 215 ASN A C 1
ATOM 1692 O O . ASN A 1 215 ? -6.621 -23.539 10.593 1.00 84.25 215 ASN A O 1
ATOM 1696 N N . GLY A 1 216 ?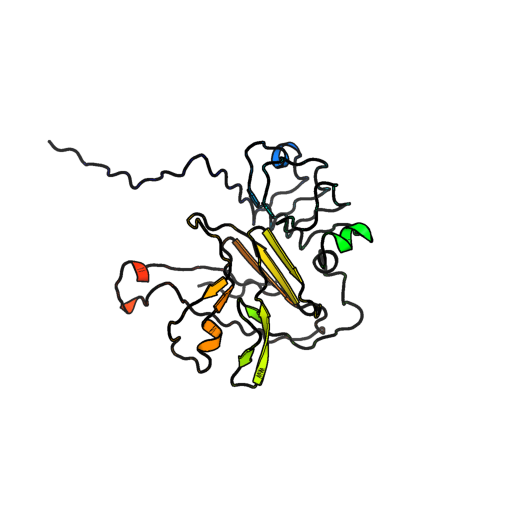 -7.727 -21.980 9.419 1.00 86.12 216 GLY A N 1
ATOM 1697 C CA . GLY A 1 216 ? -8.958 -22.107 10.187 1.00 86.12 216 GLY A CA 1
ATOM 1698 C C . GLY A 1 216 ? -10.036 -21.126 9.755 1.00 86.12 216 GLY A C 1
ATOM 1699 O O . GLY A 1 216 ? -9.870 -20.357 8.808 1.00 86.12 216 GLY A O 1
ATOM 1700 N N 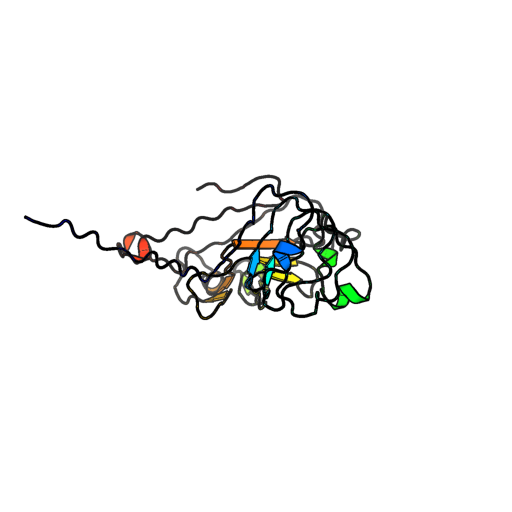. PHE A 1 217 ? -11.159 -21.171 10.465 1.00 88.81 217 PHE A N 1
ATOM 1701 C CA . PHE A 1 217 ? -12.246 -20.218 10.285 1.00 88.81 217 PHE A CA 1
ATOM 1702 C C . PHE A 1 217 ? -11.959 -18.948 11.081 1.00 88.81 217 PHE A C 1
ATOM 1704 O O . PHE A 1 217 ? -11.638 -19.012 12.267 1.00 88.81 217 PHE A O 1
ATOM 1711 N N . TYR A 1 218 ? -12.108 -17.801 10.425 1.00 88.50 218 TYR A N 1
ATOM 1712 C CA . TYR A 1 218 ? -11.872 -16.490 11.015 1.00 88.50 218 TYR A CA 1
ATOM 1713 C C . TYR A 1 218 ? -13.150 -15.665 11.019 1.00 88.50 218 TYR A C 1
ATOM 1715 O O . TYR A 1 218 ? -13.830 -15.551 10.000 1.00 88.50 218 TYR A O 1
ATOM 1723 N N . THR A 1 219 ? -13.426 -15.029 12.153 1.00 91.75 219 THR A N 1
ATOM 1724 C CA . THR A 1 219 ? -14.386 -13.927 12.224 1.00 91.75 219 THR A CA 1
ATOM 1725 C C . THR A 1 219 ? -13.649 -12.634 11.904 1.00 91.75 219 THR A C 1
ATOM 1727 O O . THR A 1 219 ? -12.676 -12.298 12.580 1.00 91.75 219 THR A O 1
ATOM 1730 N N . VAL A 1 220 ? -14.105 -11.905 10.885 1.00 91.56 220 VAL A N 1
ATOM 1731 C CA . VAL A 1 220 ? -13.535 -10.604 10.517 1.00 91.56 220 VAL A CA 1
ATOM 1732 C C . VAL A 1 220 ? -14.497 -9.501 10.933 1.00 91.56 220 VAL A C 1
ATOM 1734 O O . VAL A 1 220 ? -15.584 -9.378 10.378 1.00 91.56 220 VAL A O 1
ATOM 1737 N N . ASN A 1 221 ? -14.067 -8.690 11.898 1.00 91.56 221 ASN A N 1
ATOM 1738 C CA . ASN A 1 221 ? -14.804 -7.520 12.363 1.00 91.56 221 ASN A CA 1
ATOM 1739 C C . ASN A 1 221 ? -14.191 -6.262 11.743 1.00 91.56 221 ASN A C 1
ATOM 1741 O O . ASN A 1 221 ? -12.997 -6.009 11.912 1.00 91.56 221 ASN A O 1
ATOM 1745 N N . LEU A 1 222 ? -15.006 -5.482 11.033 1.00 91.00 222 LEU A N 1
ATOM 1746 C CA . LEU A 1 222 ? -14.605 -4.219 10.418 1.00 91.00 222 LEU A CA 1
ATOM 1747 C C . LEU A 1 222 ? -15.378 -3.075 11.066 1.00 91.00 222 LEU A C 1
ATOM 1749 O O . LEU A 1 222 ? -16.589 -3.161 11.252 1.00 91.00 222 LEU A O 1
ATOM 1753 N N . TYR A 1 223 ? -14.666 -2.001 11.390 1.00 88.62 223 TYR A N 1
ATOM 1754 C CA . TYR A 1 223 ? -15.211 -0.849 12.095 1.00 88.62 223 TYR A CA 1
ATOM 1755 C C . TYR A 1 223 ? -15.051 0.384 11.212 1.00 88.62 223 TYR A C 1
ATOM 1757 O O . TYR A 1 223 ? -13.928 0.772 10.886 1.00 88.62 223 TYR A O 1
ATOM 1765 N N . PHE A 1 224 ? -16.170 1.002 10.839 1.00 87.75 224 PHE A N 1
ATOM 1766 C CA . PHE A 1 224 ? -16.204 2.187 9.987 1.00 87.75 224 PHE A CA 1
ATOM 1767 C C . PHE A 1 224 ? -16.922 3.333 10.693 1.00 87.75 224 PHE A C 1
ATOM 1769 O O . PHE A 1 224 ? -17.879 3.111 11.431 1.00 87.75 224 PHE A O 1
ATOM 1776 N N . ALA A 1 225 ? -16.470 4.554 10.427 1.00 86.31 225 ALA A N 1
ATOM 1777 C CA . ALA A 1 225 ? -17.169 5.780 10.778 1.00 86.31 2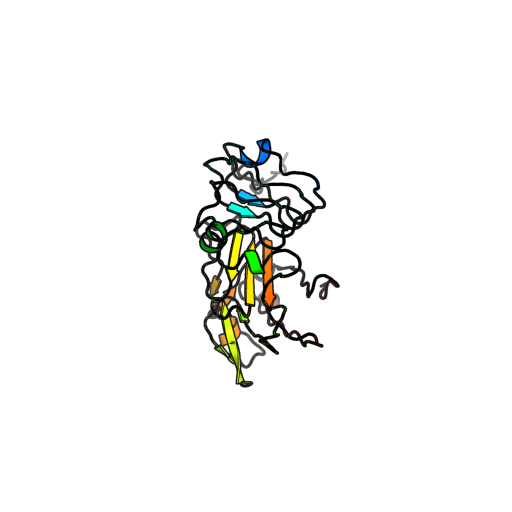25 ALA A CA 1
ATOM 1778 C C . ALA A 1 225 ? -16.949 6.806 9.661 1.00 86.31 225 ALA A C 1
ATOM 1780 O O . ALA A 1 225 ? -15.838 6.922 9.140 1.00 86.31 225 ALA A O 1
ATOM 1781 N N . GLU A 1 226 ? -17.998 7.541 9.293 1.00 84.44 226 GLU A N 1
ATOM 1782 C CA . GLU A 1 226 ? -17.858 8.736 8.459 1.00 84.44 226 GLU A CA 1
ATOM 1783 C C . GLU A 1 226 ? -17.496 9.905 9.373 1.00 84.44 226 GLU A C 1
ATOM 1785 O O . GLU A 1 226 ? -18.230 10.235 10.300 1.00 84.44 226 GLU A O 1
ATOM 1790 N N . THR A 1 227 ? -16.325 10.493 9.143 1.00 81.31 227 THR A N 1
ATOM 1791 C CA . THR A 1 227 ? -15.740 11.502 10.036 1.00 81.31 227 THR A CA 1
ATOM 1792 C C . THR A 1 227 ? -15.618 12.876 9.390 1.00 81.31 227 THR A C 1
ATOM 1794 O O . THR A 1 227 ? -15.099 13.792 10.028 1.00 81.31 227 THR A O 1
ATOM 1797 N N . ARG A 1 228 ? -16.027 13.023 8.123 1.00 78.12 228 ARG A N 1
ATOM 1798 C CA . ARG A 1 228 ? -15.821 14.242 7.335 1.00 78.12 228 ARG A CA 1
ATOM 1799 C C . ARG A 1 228 ? -17.102 14.811 6.743 1.00 78.12 228 ARG A C 1
ATOM 1801 O O . ARG A 1 228 ? -17.206 16.030 6.648 1.00 78.12 228 ARG A O 1
ATOM 1808 N N . PHE A 1 229 ? -18.020 13.972 6.279 1.00 80.12 229 PHE A N 1
ATOM 1809 C CA . PHE A 1 229 ? -19.310 14.447 5.786 1.00 80.12 229 PHE A CA 1
ATOM 1810 C C . PHE A 1 229 ? -20.309 14.568 6.931 1.00 80.12 229 PHE A C 1
ATOM 1812 O O . PHE A 1 229 ? -20.445 13.650 7.736 1.00 80.12 229 PHE A O 1
ATOM 1819 N N . ASP A 1 230 ? -21.002 15.706 6.976 1.00 77.81 230 ASP A N 1
ATOM 1820 C CA . ASP A 1 230 ? -22.094 15.924 7.920 1.00 77.81 230 ASP A CA 1
ATOM 1821 C C . ASP A 1 230 ? -23.210 14.894 7.712 1.00 77.81 230 ASP A C 1
ATOM 1823 O O . ASP A 1 230 ? -23.430 14.405 6.597 1.00 77.81 230 ASP A O 1
ATOM 1827 N N . ASP A 1 231 ? -23.984 14.639 8.769 1.00 78.31 231 ASP A N 1
ATOM 1828 C CA . ASP A 1 231 ? -25.201 13.841 8.655 1.00 78.31 231 ASP A CA 1
ATOM 1829 C C . ASP A 1 231 ? -26.145 14.453 7.608 1.00 78.31 231 ASP A C 1
ATOM 1831 O O . ASP A 1 231 ? -26.310 15.675 7.525 1.00 78.31 231 ASP A O 1
ATOM 1835 N N . ARG A 1 232 ? -26.808 13.604 6.818 1.00 80.88 232 ARG A N 1
ATOM 1836 C CA . ARG A 1 232 ? -27.802 14.025 5.817 1.00 80.88 232 ARG A CA 1
ATOM 1837 C C . ARG A 1 232 ? -28.947 14.833 6.420 1.00 80.88 232 ARG A C 1
ATOM 1839 O O . ARG A 1 232 ? -29.523 15.669 5.726 1.00 80.88 232 ARG A O 1
ATOM 1846 N N . SER A 1 233 ? -29.264 14.630 7.695 1.00 82.44 233 SER A N 1
ATOM 1847 C CA . SER A 1 233 ? -30.259 15.408 8.432 1.00 82.44 233 SER A CA 1
ATOM 1848 C C . SER A 1 233 ? -29.861 16.873 8.615 1.00 82.44 233 SER A C 1
ATOM 1850 O O . SER A 1 233 ? -30.733 17.701 8.864 1.00 82.44 233 SER A O 1
ATOM 1852 N N . SER A 1 234 ? -28.573 17.215 8.488 1.00 84.12 234 SER A N 1
ATOM 1853 C CA . SER A 1 234 ? -28.097 18.602 8.563 1.00 84.12 234 SER A CA 1
ATOM 1854 C C . SER A 1 234 ? -28.520 19.448 7.356 1.00 84.12 234 SER A C 1
ATOM 1856 O O . SER A 1 234 ? -28.518 20.675 7.447 1.00 84.12 234 SER A O 1
ATOM 1858 N N . LEU A 1 235 ? -28.893 18.812 6.233 1.00 83.81 235 LEU A N 1
ATOM 1859 C CA . LEU A 1 235 ? -29.307 19.459 4.980 1.00 83.81 235 LEU A CA 1
ATOM 1860 C C . LEU A 1 235 ? -28.292 20.495 4.451 1.00 83.81 235 LEU A C 1
ATOM 1862 O O . LEU A 1 235 ? -28.655 21.417 3.716 1.00 83.81 235 LEU A O 1
ATOM 1866 N N . THR A 1 236 ? -27.010 20.352 4.803 1.00 84.38 236 THR A N 1
ATOM 1867 C CA . THR A 1 236 ? -25.924 21.195 4.288 1.00 84.38 236 THR A CA 1
ATOM 1868 C C . THR A 1 236 ? -25.400 20.647 2.963 1.00 84.38 236 THR A C 1
ATOM 1870 O O . THR A 1 236 ? -25.532 19.462 2.655 1.00 84.38 236 THR A O 1
ATOM 1873 N N . TRP A 1 237 ? -24.726 21.486 2.175 1.00 79.00 237 TRP A N 1
ATOM 1874 C CA . TRP A 1 237 ? -24.033 21.022 0.968 1.00 79.00 237 TRP A CA 1
ATOM 1875 C C . TRP A 1 237 ? -22.918 20.003 1.278 1.00 79.00 237 TRP A C 1
ATOM 1877 O O . TRP A 1 237 ? -22.564 19.211 0.408 1.00 79.00 237 TRP A O 1
ATOM 1887 N N . GLN A 1 238 ? -22.387 19.997 2.507 1.00 74.75 238 GLN A N 1
ATOM 1888 C CA . GLN A 1 238 ? -21.361 19.054 2.968 1.00 74.75 238 GLN A CA 1
ATOM 1889 C C . GLN A 1 238 ? -21.950 17.656 3.202 1.00 74.75 238 GLN A C 1
ATOM 1891 O O . GLN A 1 238 ? -21.289 16.662 2.913 1.00 74.75 238 GLN A O 1
ATOM 1896 N N . SER A 1 239 ? -23.219 17.572 3.613 1.00 80.62 239 SER A N 1
ATOM 1897 C CA . SER A 1 239 ? -23.938 16.307 3.832 1.00 80.62 239 SER A CA 1
ATOM 1898 C C . SER A 1 239 ? -24.289 15.527 2.555 1.00 80.62 239 SER A C 1
ATOM 1900 O O . SER A 1 239 ? -24.692 14.364 2.606 1.00 80.62 239 SER A O 1
ATOM 1902 N N . LEU A 1 240 ? -24.131 16.152 1.381 1.00 79.25 240 LEU A N 1
ATOM 1903 C CA . LEU A 1 240 ? -24.389 15.517 0.083 1.00 79.25 240 LEU A CA 1
ATOM 1904 C C . LEU A 1 240 ? -23.271 14.556 -0.348 1.00 79.25 240 LEU A C 1
ATOM 1906 O O . LEU A 1 240 ? -23.447 13.796 -1.303 1.00 79.25 240 LEU A O 1
ATOM 1910 N N . GLY A 1 241 ? -22.118 14.593 0.325 1.00 77.44 241 GLY A N 1
ATOM 1911 C CA . GLY A 1 241 ? -21.001 13.703 0.040 1.00 77.44 241 GLY A CA 1
ATOM 1912 C C . GLY A 1 241 ? -21.363 12.232 0.255 1.00 77.44 241 GLY A C 1
ATOM 1913 O O . GLY A 1 241 ? -22.031 11.865 1.218 1.00 77.44 241 GLY A O 1
ATOM 1914 N N . ARG A 1 242 ? -20.899 11.361 -0.646 1.00 77.06 242 ARG A N 1
ATOM 1915 C CA . ARG A 1 242 ? -20.963 9.903 -0.477 1.00 77.06 242 ARG A CA 1
ATOM 1916 C C . ARG A 1 242 ? -19.581 9.315 -0.729 1.00 77.06 242 ARG A C 1
ATOM 1918 O O . ARG A 1 242 ? -18.956 9.629 -1.741 1.00 77.06 242 ARG A O 1
ATOM 1925 N N . ARG A 1 243 ? -19.130 8.433 0.164 1.00 80.38 243 ARG A N 1
ATOM 1926 C CA . ARG A 1 243 ? -17.988 7.541 -0.074 1.00 80.38 243 ARG A CA 1
ATOM 1927 C C . ARG A 1 243 ? -18.526 6.164 -0.410 1.00 80.38 243 ARG A C 1
ATOM 1929 O O . ARG A 1 243 ? -19.370 5.644 0.309 1.00 80.38 243 ARG A O 1
ATOM 1936 N N . VAL A 1 244 ? -18.057 5.604 -1.515 1.00 83.69 244 VAL A N 1
ATOM 1937 C CA . VAL A 1 244 ? -18.369 4.233 -1.916 1.00 83.69 244 VAL A CA 1
ATOM 1938 C C . VAL A 1 244 ? -17.043 3.520 -2.078 1.00 83.69 244 VAL A C 1
ATOM 1940 O O . VAL A 1 244 ? -16.142 4.041 -2.734 1.00 83.69 244 VAL A O 1
ATOM 1943 N N . PHE A 1 245 ? -16.917 2.363 -1.447 1.00 85.88 245 PHE A N 1
ATOM 1944 C CA . PHE A 1 245 ? -15.738 1.521 -1.536 1.00 85.88 245 PHE A CA 1
ATOM 1945 C C . PHE A 1 245 ? -16.152 0.059 -1.426 1.00 85.88 245 PHE A C 1
ATOM 1947 O O . PHE A 1 245 ? -17.156 -0.276 -0.802 1.00 85.88 245 PHE A O 1
ATOM 1954 N N . ASP A 1 246 ? -15.355 -0.804 -2.040 1.00 85.88 246 ASP A N 1
ATOM 1955 C CA . ASP A 1 246 ? -15.573 -2.241 -2.018 1.00 85.88 246 ASP A CA 1
ATOM 1956 C C . ASP A 1 246 ? -14.664 -2.902 -0.978 1.00 85.88 246 ASP A C 1
ATOM 1958 O O . ASP A 1 246 ? -13.497 -2.534 -0.830 1.00 85.88 246 ASP A O 1
ATOM 1962 N N . ILE A 1 247 ? -15.184 -3.927 -0.301 1.00 87.38 247 ILE A N 1
ATOM 1963 C CA . ILE A 1 247 ? -14.432 -4.728 0.668 1.00 87.38 247 ILE A CA 1
ATOM 1964 C C . ILE A 1 247 ? -14.244 -6.142 0.117 1.00 87.38 247 ILE A C 1
ATOM 1966 O O . ILE A 1 247 ? -15.206 -6.826 -0.250 1.00 87.38 247 ILE A O 1
ATOM 1970 N N . TYR A 1 248 ? -12.988 -6.588 0.117 1.00 86.69 248 TYR A N 1
ATOM 1971 C CA . TYR A 1 248 ? -12.576 -7.918 -0.320 1.00 86.69 248 TYR A CA 1
ATOM 1972 C C . TYR A 1 248 ? -11.803 -8.610 0.803 1.00 86.69 248 TYR A C 1
ATOM 1974 O O . TYR A 1 248 ? -10.872 -8.033 1.363 1.00 86.69 248 TYR A O 1
ATOM 1982 N N . ILE A 1 249 ? -12.149 -9.864 1.102 1.00 87.38 249 ILE A N 1
ATOM 1983 C CA . ILE A 1 249 ? -11.417 -10.710 2.053 1.00 87.38 249 ILE A CA 1
ATOM 1984 C C . ILE A 1 249 ? -10.955 -11.961 1.305 1.00 87.38 249 ILE A C 1
ATOM 1986 O O . ILE A 1 249 ? -11.760 -12.641 0.673 1.00 87.38 249 ILE A O 1
ATOM 1990 N N . GLN A 1 250 ? -9.645 -12.230 1.337 1.00 74.81 250 GLN A N 1
ATOM 1991 C CA . GLN A 1 250 ? -9.008 -13.409 0.724 1.00 74.81 250 GLN A CA 1
ATOM 1992 C C . GLN A 1 250 ? -9.444 -13.714 -0.728 1.00 74.81 250 GLN A C 1
ATOM 1994 O O . GLN A 1 250 ? -9.623 -14.874 -1.089 1.00 74.81 250 GLN A O 1
ATOM 1999 N N . VAL A 1 251 ? -9.621 -12.660 -1.544 1.00 59.75 251 VAL A N 1
ATOM 2000 C CA . VAL A 1 251 ? -9.815 -12.653 -3.019 1.00 59.75 251 VAL A CA 1
ATOM 2001 C C . VAL A 1 251 ? -10.649 -13.824 -3.566 1.00 59.75 251 VAL A C 1
ATOM 2003 O O . VAL A 1 251 ? -10.369 -14.367 -4.630 1.00 59.75 251 VAL A O 1
ATOM 2006 N N . SER A 1 252 ? -11.696 -14.220 -2.844 1.00 40.38 252 SER A N 1
ATOM 2007 C CA . SER A 1 252 ? -12.631 -15.239 -3.321 1.00 40.38 252 SER A CA 1
ATOM 2008 C C . SER A 1 252 ? -14.086 -14.806 -3.271 1.00 40.38 252 SER A C 1
ATOM 2010 O O . SER A 1 252 ? -14.862 -15.436 -3.970 1.00 40.38 252 SER A O 1
ATOM 2012 N N . ASN A 1 253 ? -14.461 -13.709 -2.592 1.00 36.31 253 ASN A N 1
ATOM 2013 C CA . ASN A 1 253 ? -15.769 -13.062 -2.764 1.00 36.31 253 ASN A CA 1
ATOM 2014 C C . ASN A 1 253 ? -15.752 -11.583 -2.324 1.00 36.31 253 ASN A C 1
ATOM 2016 O O . ASN A 1 253 ? -15.117 -11.220 -1.333 1.00 36.31 253 ASN A O 1
ATOM 2020 N N . LYS A 1 254 ? -16.464 -10.730 -3.072 1.00 39.28 254 LYS A N 1
ATOM 2021 C CA . LYS A 1 254 ? -16.824 -9.351 -2.697 1.00 39.28 254 LYS A CA 1
ATOM 2022 C C . LYS A 1 254 ? -17.904 -9.428 -1.610 1.00 39.28 254 LYS A C 1
ATOM 2024 O O . LYS A 1 254 ? -18.901 -10.109 -1.829 1.00 39.28 254 LYS A O 1
ATOM 2029 N N . ILE A 1 255 ? -17.696 -8.803 -0.446 1.00 46.22 255 ILE A N 1
ATOM 2030 C CA . ILE A 1 255 ? -18.556 -9.032 0.741 1.00 46.22 255 ILE A CA 1
ATOM 2031 C C . ILE A 1 255 ? -19.616 -7.939 0.933 1.00 46.22 255 ILE A C 1
ATOM 2033 O O . ILE A 1 255 ? -20.669 -8.224 1.494 1.00 46.22 255 ILE A O 1
ATOM 2037 N N . CYS A 1 256 ? -19.405 -6.734 0.398 1.00 34.03 256 CYS A N 1
ATOM 2038 C CA . CYS A 1 256 ? -20.387 -5.651 0.491 1.00 34.03 256 CYS A CA 1
ATOM 2039 C C . CYS A 1 256 ? -20.709 -5.071 -0.897 1.00 34.03 256 CYS A C 1
ATOM 2041 O O . CYS A 1 256 ? -19.805 -4.722 -1.660 1.00 34.03 256 CYS A O 1
ATOM 2043 N N . GLN A 1 257 ? -22.002 -4.989 -1.213 1.00 28.97 257 GLN A N 1
ATOM 2044 C CA . GLN A 1 257 ? -22.587 -4.111 -2.227 1.00 28.97 257 GLN A CA 1
ATOM 2045 C C . GLN A 1 257 ? -23.605 -3.234 -1.489 1.00 28.97 257 GLN A C 1
ATOM 2047 O O . GLN A 1 257 ? -24.519 -3.790 -0.884 1.00 28.97 257 GLN A O 1
ATOM 2052 N N . ASP A 1 258 ? -23.427 -1.911 -1.541 1.00 31.19 258 ASP A N 1
ATOM 2053 C CA . ASP A 1 258 ? -24.419 -0.916 -1.097 1.00 31.19 258 ASP A CA 1
ATOM 2054 C C . ASP A 1 258 ? -25.138 -0.277 -2.293 1.00 31.19 258 ASP A C 1
ATOM 2056 O O . ASP A 1 258 ? -24.475 0.461 -3.070 1.00 31.19 258 ASP A O 1
#